Protein AF-A0A9W8CKW7-F1 (afdb_monomer_lite)

Organism: NCBI:txid1052880

Structure (mmCIF, N/CA/C/O backbone):
data_AF-A0A9W8CKW7-F1
#
_entry.id   AF-A0A9W8CKW7-F1
#
loop_
_atom_site.group_PDB
_atom_site.id
_atom_site.type_symbol
_atom_site.label_atom_id
_atom_site.label_alt_id
_atom_site.label_comp_id
_atom_site.label_asym_id
_atom_site.label_entity_id
_atom_site.label_seq_id
_atom_site.pdbx_PDB_ins_code
_atom_site.Cartn_x
_atom_site.Cartn_y
_atom_site.Cartn_z
_atom_site.occupancy
_atom_site.B_iso_or_equiv
_atom_site.auth_seq_id
_atom_site.auth_comp_id
_atom_site.auth_asym_id
_atom_site.auth_atom_id
_atom_site.pdbx_PDB_model_num
ATOM 1 N N . MET A 1 1 ? -8.570 -46.628 23.218 1.00 39.53 1 MET A N 1
ATOM 2 C CA . MET A 1 1 ? -8.302 -45.683 22.112 1.00 39.53 1 MET A CA 1
ATOM 3 C C . MET A 1 1 ? -8.356 -44.273 22.693 1.00 39.53 1 MET A C 1
A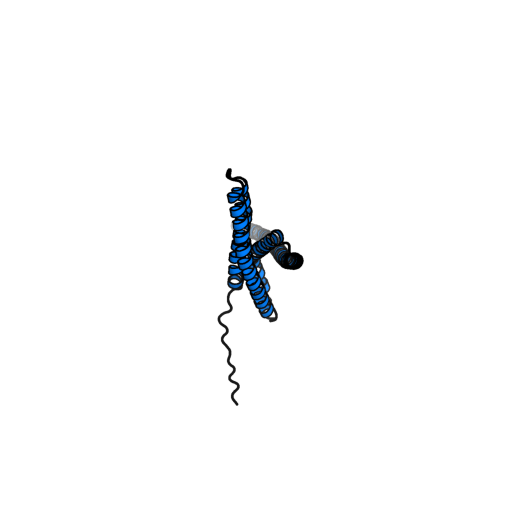TOM 5 O O . MET A 1 1 ? -9.432 -43.746 22.936 1.00 39.53 1 MET A O 1
ATOM 9 N N . ILE A 1 2 ? -7.201 -43.742 23.096 1.00 37.72 2 ILE A N 1
ATOM 10 C CA . ILE A 1 2 ? -7.088 -42.492 23.859 1.00 37.72 2 ILE A CA 1
ATOM 11 C C . ILE A 1 2 ? -7.052 -41.343 22.849 1.00 37.72 2 ILE A C 1
ATOM 13 O O . ILE A 1 2 ? -6.055 -41.160 22.156 1.00 37.72 2 ILE A O 1
ATOM 17 N N . PHE A 1 3 ? -8.140 -40.578 22.747 1.00 40.66 3 PHE A N 1
ATOM 18 C CA . PHE A 1 3 ? -8.139 -39.294 22.047 1.00 40.66 3 PHE A CA 1
ATOM 19 C C . PHE A 1 3 ? -7.310 -38.305 22.871 1.00 40.66 3 PHE A C 1
ATOM 21 O O . PHE A 1 3 ? -7.820 -37.590 23.737 1.00 40.66 3 PHE A O 1
ATOM 28 N N . VAL A 1 4 ? -6.000 -38.292 22.624 1.00 41.72 4 VAL A N 1
ATOM 29 C CA . VAL A 1 4 ? -5.102 -37.251 23.120 1.00 41.72 4 VAL A CA 1
ATOM 30 C C . VAL A 1 4 ? -5.550 -35.945 22.479 1.00 41.72 4 VAL A C 1
ATOM 32 O O . VAL A 1 4 ? -5.293 -35.660 21.312 1.00 41.72 4 VAL A O 1
ATOM 35 N N . LYS A 1 5 ? -6.276 -35.157 23.269 1.00 45.09 5 LYS A N 1
ATOM 36 C CA . LYS A 1 5 ? -6.645 -33.772 22.997 1.00 45.09 5 LYS A CA 1
ATOM 37 C C . LYS A 1 5 ? -5.364 -32.942 23.010 1.00 45.09 5 LYS A C 1
ATOM 39 O O . LYS A 1 5 ? -5.075 -32.251 23.985 1.00 45.09 5 LYS A O 1
ATOM 44 N N . ALA A 1 6 ? -4.585 -33.039 21.936 1.00 42.62 6 ALA A N 1
ATOM 45 C CA . ALA A 1 6 ? -3.472 -32.153 21.660 1.00 42.62 6 ALA A CA 1
ATOM 46 C C . ALA A 1 6 ? -4.049 -30.744 21.479 1.00 42.62 6 ALA A C 1
ATOM 48 O O . ALA A 1 6 ? -4.397 -30.313 20.381 1.00 42.62 6 ALA A O 1
ATOM 49 N N . ARG A 1 7 ? -4.190 -30.014 22.590 1.00 43.03 7 ARG A N 1
ATOM 50 C CA . ARG A 1 7 ? -4.175 -28.558 22.554 1.00 43.03 7 ARG A CA 1
ATOM 51 C C . ARG A 1 7 ? -2.782 -28.198 22.056 1.00 43.03 7 ARG A C 1
ATOM 53 O O . ARG A 1 7 ? -1.876 -28.016 22.862 1.00 43.03 7 ARG A O 1
ATOM 60 N N . LEU A 1 8 ? -2.615 -28.143 20.734 1.00 43.22 8 LEU A N 1
ATOM 61 C CA . LEU A 1 8 ? -1.560 -27.352 20.124 1.00 43.22 8 LEU A CA 1
ATOM 62 C C . LEU A 1 8 ? -1.675 -25.976 20.772 1.00 43.22 8 LEU A C 1
ATOM 64 O O . LEU A 1 8 ? -2.622 -25.228 20.517 1.00 43.22 8 LEU A O 1
ATOM 68 N N . ALA A 1 9 ? -0.765 -25.704 21.701 1.00 45.06 9 ALA A N 1
ATOM 69 C CA . ALA A 1 9 ? -0.558 -24.394 22.265 1.00 45.06 9 ALA A CA 1
ATOM 70 C C . ALA A 1 9 ? -0.086 -23.525 21.100 1.00 45.06 9 ALA A C 1
ATOM 72 O O . ALA A 1 9 ? 1.107 -23.432 20.827 1.00 45.06 9 ALA A O 1
ATOM 73 N N . LEU A 1 10 ? -1.042 -22.970 20.344 1.00 44.78 10 LEU A N 1
ATOM 74 C CA . LEU A 1 10 ? -0.730 -21.971 19.339 1.00 44.78 10 LEU A CA 1
ATOM 75 C C . LEU A 1 10 ? 0.069 -20.880 20.060 1.00 44.78 10 LEU A C 1
ATOM 77 O O . LEU A 1 10 ? -0.405 -20.386 21.093 1.00 44.78 10 LEU A O 1
ATOM 81 N N . PRO A 1 11 ? 1.260 -20.515 19.557 1.00 47.88 11 PRO A N 1
ATOM 82 C CA . PRO A 1 11 ? 2.046 -19.451 20.153 1.00 47.88 11 PRO A CA 1
ATOM 83 C C . PRO A 1 11 ? 1.168 -18.207 20.301 1.00 47.88 11 PRO A C 1
ATOM 85 O O . PRO A 1 11 ? 0.324 -17.916 19.446 1.00 47.88 11 PRO A O 1
ATOM 88 N N . ARG A 1 12 ? 1.335 -17.522 21.440 1.00 53.41 12 ARG A N 1
ATOM 89 C CA . ARG A 1 12 ? 0.632 -16.292 21.831 1.00 53.41 12 ARG A CA 1
ATOM 90 C C . ARG A 1 12 ? 0.433 -15.419 20.591 1.00 53.41 12 ARG A C 1
ATOM 92 O O . ARG A 1 12 ? 1.411 -14.995 19.984 1.00 53.41 12 ARG A O 1
ATOM 99 N N . GLN A 1 13 ? -0.828 -15.255 20.172 1.00 53.38 13 GLN A N 1
ATOM 100 C CA . GLN A 1 13 ? -1.142 -14.761 18.829 1.00 53.38 13 GLN A CA 1
ATOM 101 C C . GLN A 1 13 ? -0.420 -13.433 18.563 1.00 53.38 13 GLN A C 1
ATOM 103 O O . GLN A 1 13 ? -0.633 -12.494 19.337 1.00 53.38 13 GLN A O 1
ATOM 108 N N . PRO A 1 14 ? 0.392 -13.331 17.494 1.00 56.62 14 PRO A N 1
ATOM 109 C CA . PRO A 1 14 ? 1.137 -12.116 17.208 1.00 56.62 14 PRO A CA 1
ATOM 110 C C . PRO A 1 14 ? 0.169 -10.938 17.069 1.00 56.62 14 PRO A C 1
ATOM 112 O O . PRO A 1 14 ? -0.926 -11.055 16.497 1.00 56.62 14 PRO A O 1
ATOM 115 N N . ASN A 1 15 ? 0.556 -9.797 17.641 1.00 66.06 15 ASN A N 1
ATOM 116 C CA . ASN A 1 15 ? -0.190 -8.556 17.481 1.00 66.06 15 ASN A CA 1
ATOM 117 C C . ASN A 1 15 ? -0.346 -8.262 15.984 1.00 66.06 15 ASN A C 1
ATOM 119 O O . ASN A 1 15 ? 0.612 -8.390 15.224 1.00 66.06 15 ASN A O 1
ATOM 123 N N . VAL A 1 16 ? -1.550 -7.853 15.565 1.00 66.94 16 VAL A N 1
ATOM 124 C CA . VAL A 1 16 ? -1.895 -7.588 14.150 1.00 66.94 16 VAL A CA 1
ATOM 125 C C . VAL A 1 16 ? -0.911 -6.602 13.505 1.00 66.94 16 VAL A C 1
ATOM 127 O O . VAL A 1 16 ? -0.611 -6.703 12.321 1.00 66.94 16 VAL A O 1
ATOM 130 N N . HIS A 1 17 ? -0.331 -5.710 14.309 1.00 66.69 17 HIS A N 1
ATOM 131 C CA . HIS A 1 17 ? 0.718 -4.781 13.900 1.00 66.69 17 HIS A CA 1
ATOM 132 C C . HIS A 1 17 ? 1.928 -5.469 13.250 1.00 66.69 17 HIS A C 1
ATOM 134 O O . HIS A 1 17 ? 2.405 -4.991 12.227 1.00 66.69 17 HIS A O 1
ATOM 140 N N . HIS A 1 18 ? 2.389 -6.612 13.770 1.00 74.94 18 HIS A N 1
ATOM 141 C CA . HIS A 1 18 ? 3.559 -7.312 13.222 1.00 74.94 18 HIS A CA 1
ATOM 142 C C . HIS A 1 18 ? 3.288 -7.959 11.860 1.00 74.94 18 HIS A C 1
ATOM 144 O O . HIS A 1 18 ? 4.215 -8.150 11.082 1.00 74.94 18 HIS A O 1
ATOM 150 N N . LEU A 1 19 ? 2.024 -8.263 11.549 1.00 75.00 19 LEU A N 1
ATOM 151 C CA . LEU A 1 19 ? 1.635 -8.806 10.245 1.00 75.00 19 LEU A CA 1
ATOM 152 C C . LEU A 1 19 ? 1.630 -7.729 9.157 1.00 75.00 19 LEU A C 1
ATOM 154 O O . LEU A 1 19 ? 1.840 -8.043 7.991 1.00 75.00 19 LEU A O 1
ATOM 158 N N . ILE A 1 20 ? 1.399 -6.468 9.526 1.00 77.25 20 ILE A N 1
ATOM 159 C CA . ILE A 1 20 ? 1.192 -5.364 8.577 1.00 77.25 20 ILE A CA 1
ATOM 160 C C . ILE A 1 20 ? 2.459 -4.509 8.418 1.00 77.25 20 ILE A C 1
ATOM 162 O O . ILE A 1 20 ? 2.657 -3.887 7.378 1.00 77.25 20 ILE A O 1
ATOM 166 N N . LEU A 1 21 ? 3.359 -4.517 9.404 1.00 81.00 21 LEU A N 1
ATOM 167 C CA . LEU A 1 21 ? 4.603 -3.741 9.373 1.00 81.00 21 LEU A CA 1
ATOM 168 C C . LEU A 1 21 ? 5.476 -4.021 8.131 1.00 81.00 21 LEU A C 1
ATOM 170 O O . LEU A 1 21 ? 5.877 -3.055 7.474 1.00 81.00 21 LEU A O 1
ATOM 174 N N . PRO A 1 22 ? 5.705 -5.292 7.729 1.00 86.56 22 PRO A N 1
ATOM 175 C CA . PRO A 1 22 ? 6.512 -5.602 6.547 1.00 86.56 22 PRO A CA 1
ATOM 176 C C . PRO A 1 22 ? 5.910 -5.068 5.247 1.00 86.56 22 PRO A C 1
ATOM 178 O O . PRO A 1 22 ? 6.651 -4.691 4.342 1.00 86.56 22 PRO A O 1
ATOM 181 N N . LEU A 1 23 ? 4.575 -4.972 5.171 1.00 87.12 23 LEU A N 1
ATOM 182 C CA . LEU A 1 23 ? 3.885 -4.443 3.998 1.00 87.12 23 LEU A CA 1
ATOM 183 C C . LEU A 1 23 ? 4.324 -3.005 3.714 1.00 87.12 23 LEU A C 1
ATOM 185 O O . LEU A 1 23 ? 4.617 -2.685 2.569 1.00 87.12 23 LEU A O 1
ATOM 189 N N . SER A 1 24 ? 4.424 -2.173 4.759 1.00 87.69 24 SER A N 1
ATOM 190 C CA . SER A 1 24 ? 4.820 -0.765 4.616 1.00 87.69 24 SER A CA 1
ATOM 191 C C . SER A 1 24 ? 6.248 -0.593 4.116 1.00 87.69 24 SER A C 1
ATOM 193 O O . SER A 1 24 ? 6.509 0.307 3.322 1.00 87.69 24 SER A O 1
ATOM 195 N N . LEU A 1 25 ? 7.173 -1.436 4.582 1.00 91.81 25 LEU A N 1
ATOM 196 C CA . LEU A 1 25 ? 8.568 -1.373 4.172 1.00 91.81 25 LEU A CA 1
ATOM 197 C C . LEU A 1 25 ? 8.695 -1.805 2.712 1.00 91.81 25 LEU A C 1
ATOM 199 O O . LEU A 1 25 ? 9.259 -1.076 1.905 1.00 91.81 25 LEU A O 1
ATOM 203 N N . LEU A 1 26 ? 8.103 -2.946 2.351 1.00 91.62 26 LEU A N 1
ATOM 204 C CA . LEU A 1 26 ? 8.155 -3.463 0.984 1.00 91.62 26 LEU A CA 1
ATOM 205 C C . LEU A 1 26 ? 7.495 -2.506 -0.014 1.00 91.62 26 LEU A C 1
ATOM 207 O O . LEU A 1 26 ? 8.061 -2.258 -1.077 1.00 91.62 26 LEU A O 1
ATOM 211 N N . SER A 1 27 ? 6.339 -1.929 0.326 1.00 90.94 27 SER A N 1
ATOM 212 C CA . SER A 1 27 ? 5.638 -0.996 -0.559 1.00 90.94 27 SER A CA 1
ATOM 213 C C . SER A 1 27 ? 6.384 0.326 -0.740 1.00 90.94 27 SER A C 1
ATOM 215 O O . SER A 1 27 ? 6.450 0.830 -1.860 1.00 90.94 27 SER A O 1
ATOM 217 N N . GLN A 1 28 ? 6.980 0.878 0.324 1.00 93.38 28 GLN A N 1
ATOM 218 C CA . GLN A 1 28 ? 7.780 2.103 0.232 1.00 93.38 28 GLN A CA 1
ATOM 219 C C . GLN A 1 28 ? 9.063 1.879 -0.558 1.00 93.38 28 GLN A C 1
ATOM 221 O O . GLN A 1 28 ? 9.389 2.697 -1.416 1.00 93.38 28 GLN A O 1
ATOM 226 N N . THR A 1 29 ? 9.762 0.768 -0.319 1.00 91.88 29 THR A N 1
ATOM 227 C CA . THR A 1 29 ? 10.976 0.436 -1.069 1.00 91.88 29 THR A CA 1
ATOM 228 C C . THR A 1 29 ? 10.650 0.190 -2.541 1.00 91.88 29 THR A C 1
ATOM 230 O O . THR A 1 29 ? 11.341 0.720 -3.405 1.00 91.88 29 THR A O 1
ATOM 233 N N . ALA A 1 30 ? 9.563 -0.529 -2.849 1.00 91.69 30 ALA A N 1
ATOM 234 C CA . ALA A 1 30 ? 9.106 -0.719 -4.226 1.00 91.69 30 ALA A CA 1
ATOM 235 C C . ALA A 1 30 ? 8.816 0.625 -4.911 1.00 91.69 30 ALA A C 1
ATOM 237 O O . ALA A 1 30 ? 9.316 0.879 -6.006 1.00 91.69 30 ALA A O 1
ATOM 238 N N . LEU A 1 31 ? 8.061 1.504 -4.243 1.00 91.62 31 LEU A N 1
ATOM 239 C CA . LEU A 1 31 ? 7.747 2.836 -4.754 1.00 91.62 31 LEU A CA 1
ATOM 240 C C . LEU A 1 31 ? 9.017 3.664 -4.983 1.00 91.62 31 LEU A C 1
ATOM 242 O O . LEU A 1 31 ? 9.164 4.250 -6.049 1.00 91.62 31 LEU A O 1
ATOM 246 N N . GLY A 1 32 ? 9.931 3.686 -4.010 1.00 91.69 32 GLY A N 1
ATOM 247 C CA . GLY A 1 32 ? 11.191 4.423 -4.083 1.00 91.69 32 GLY A CA 1
ATOM 248 C C . GLY A 1 32 ? 12.089 3.949 -5.223 1.00 91.69 32 GLY A C 1
ATOM 249 O O . GLY A 1 32 ? 12.619 4.766 -5.966 1.00 91.69 32 GLY A O 1
ATOM 250 N N . ILE A 1 33 ? 12.224 2.638 -5.423 1.00 91.25 33 ILE A N 1
ATOM 251 C CA . ILE A 1 33 ? 13.037 2.098 -6.521 1.00 91.25 33 ILE A CA 1
ATOM 252 C C . ILE A 1 33 ? 12.404 2.407 -7.884 1.00 91.25 33 ILE A C 1
ATOM 254 O O . ILE A 1 33 ? 13.107 2.825 -8.805 1.00 91.25 33 ILE A O 1
ATOM 258 N N . MET A 1 34 ? 11.081 2.266 -8.018 1.00 89.12 34 MET A N 1
ATOM 259 C CA . MET A 1 34 ? 10.382 2.612 -9.260 1.00 89.12 34 MET A CA 1
ATOM 260 C C . MET A 1 34 ? 10.515 4.104 -9.591 1.00 89.12 34 MET A C 1
ATOM 262 O O . MET A 1 34 ? 10.763 4.460 -10.743 1.00 89.12 34 MET A O 1
ATOM 266 N N . THR A 1 35 ? 10.376 4.990 -8.599 1.00 89.25 35 THR A N 1
ATOM 267 C CA . THR A 1 35 ? 10.532 6.434 -8.815 1.00 89.25 35 THR A CA 1
ATOM 268 C C . THR A 1 35 ? 11.976 6.811 -9.116 1.00 89.25 35 THR A C 1
ATOM 270 O O . THR A 1 35 ? 12.187 7.627 -10.010 1.00 89.25 35 THR A O 1
ATOM 273 N N . LEU A 1 36 ? 12.962 6.197 -8.455 1.00 88.44 36 LEU A N 1
ATOM 274 C CA . LEU A 1 36 ? 14.381 6.373 -8.780 1.00 88.44 36 LEU A CA 1
ATOM 275 C C . LEU A 1 36 ? 14.681 5.958 -10.224 1.00 88.44 36 LEU A C 1
ATOM 277 O O . LEU A 1 36 ? 15.354 6.705 -10.930 1.00 88.44 36 LEU A O 1
ATOM 281 N N . GLY A 1 37 ? 14.124 4.837 -10.691 1.00 85.88 37 GLY A N 1
ATOM 282 C CA . GLY A 1 37 ? 14.230 4.415 -12.091 1.00 85.88 37 GLY A CA 1
ATOM 283 C C . GLY A 1 37 ? 13.711 5.488 -13.055 1.00 85.88 37 GLY A C 1
ATOM 284 O O . GLY A 1 37 ? 14.426 5.903 -13.963 1.00 85.88 37 GLY A O 1
ATOM 285 N N . ILE A 1 38 ? 12.514 6.026 -12.801 1.00 84.69 38 ILE A N 1
ATOM 286 C CA . ILE A 1 38 ? 11.917 7.092 -13.627 1.00 84.69 38 ILE A CA 1
ATOM 287 C C . ILE A 1 38 ? 12.745 8.390 -13.580 1.00 84.69 38 ILE A C 1
ATOM 289 O O . ILE A 1 38 ? 12.931 9.043 -14.606 1.00 84.69 38 ILE A O 1
ATOM 293 N N . GLN A 1 39 ? 13.237 8.790 -12.405 1.00 86.88 39 GLN A N 1
ATOM 294 C CA . GLN A 1 39 ? 14.036 10.014 -12.264 1.00 86.88 39 GLN A CA 1
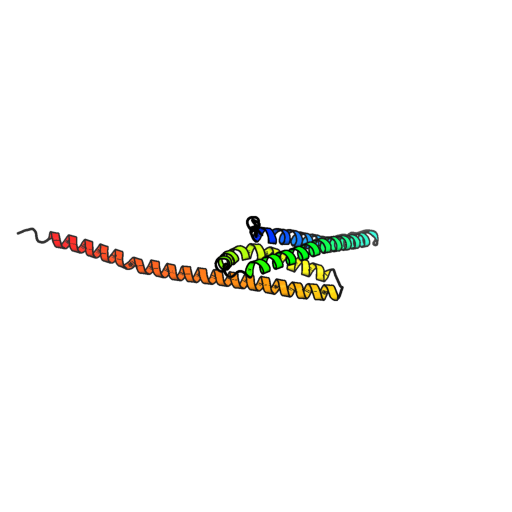ATOM 295 C C . GLN A 1 39 ? 15.420 9.873 -12.903 1.00 86.88 39 GLN A C 1
ATOM 297 O O . GLN A 1 39 ? 15.917 10.833 -13.488 1.00 86.88 39 GLN A O 1
ATOM 302 N N . SER A 1 40 ? 16.022 8.681 -12.854 1.00 82.81 40 SER A N 1
ATOM 303 C CA . SER A 1 40 ? 17.329 8.428 -13.464 1.00 82.81 40 SER A CA 1
ATOM 304 C C . SER A 1 40 ? 17.320 8.690 -14.973 1.00 82.81 40 SER A C 1
ATOM 306 O O . SER A 1 40 ? 18.234 9.333 -15.479 1.00 82.81 40 SER A O 1
ATOM 308 N N . GLN A 1 41 ? 16.244 8.315 -15.675 1.00 79.50 41 GLN A N 1
ATOM 309 C CA . GLN A 1 41 ? 16.075 8.608 -17.101 1.00 79.50 41 GLN A CA 1
ATOM 310 C C . GLN A 1 41 ? 16.160 10.103 -17.403 1.00 79.50 41 GLN A C 1
ATOM 312 O O . GLN A 1 41 ? 16.787 10.497 -18.381 1.00 79.50 41 GLN A O 1
ATOM 317 N N . ARG A 1 42 ? 15.525 10.936 -16.569 1.00 81.44 42 ARG A N 1
ATOM 318 C CA . ARG A 1 42 ? 15.494 12.391 -16.768 1.00 81.44 42 ARG A CA 1
ATOM 319 C C . ARG A 1 42 ? 16.890 12.990 -16.654 1.00 81.44 42 ARG A C 1
ATOM 321 O O . ARG A 1 42 ? 17.292 13.760 -17.514 1.00 81.44 42 ARG A O 1
ATOM 328 N N . ILE A 1 43 ? 17.648 12.566 -15.644 1.00 82.81 43 ILE A N 1
ATOM 329 C CA . ILE A 1 43 ? 19.020 13.038 -15.416 1.00 82.81 43 ILE A CA 1
ATOM 330 C C . ILE A 1 43 ? 19.920 12.675 -16.604 1.00 82.81 43 ILE A C 1
ATOM 332 O O . ILE A 1 43 ? 20.690 13.507 -17.085 1.00 82.81 43 ILE A O 1
ATOM 336 N N . TRP A 1 44 ? 19.803 11.448 -17.114 1.00 79.31 44 TRP A N 1
ATOM 337 C CA . TRP A 1 44 ? 20.596 11.010 -18.262 1.00 79.31 44 TRP A CA 1
ATOM 338 C C . TRP A 1 44 ? 20.172 11.677 -19.574 1.00 79.31 44 TRP A C 1
ATOM 340 O O . TRP A 1 44 ? 21.035 11.956 -20.404 1.00 79.31 44 TRP A O 1
ATOM 350 N N . ALA A 1 45 ? 18.888 12.005 -19.742 1.00 75.56 45 ALA A N 1
ATOM 351 C CA . ALA A 1 45 ? 18.399 12.763 -20.894 1.00 75.56 45 ALA A CA 1
ATOM 352 C C . ALA A 1 45 ? 18.961 14.198 -20.948 1.00 75.56 45 ALA A C 1
ATOM 354 O O . ALA A 1 45 ? 19.203 14.714 -22.037 1.00 75.56 45 ALA A O 1
ATOM 355 N N . ASP A 1 46 ? 19.229 14.811 -19.791 1.00 75.81 46 ASP A N 1
ATOM 356 C CA . ASP A 1 46 ? 19.786 16.168 -19.686 1.00 75.81 46 ASP A CA 1
ATOM 357 C C . ASP A 1 46 ? 21.327 16.210 -19.782 1.00 75.81 46 ASP A C 1
ATOM 359 O O . ASP A 1 46 ? 21.939 17.284 -19.827 1.00 75.81 46 ASP A O 1
ATOM 363 N N . THR A 1 47 ? 21.991 15.050 -19.816 1.00 78.94 47 THR A N 1
ATOM 364 C CA . THR A 1 47 ? 23.457 14.970 -19.822 1.00 78.94 47 THR A CA 1
ATOM 365 C C . THR A 1 47 ? 24.012 15.255 -21.222 1.00 78.94 47 THR A C 1
ATOM 367 O O . THR A 1 47 ? 23.766 14.515 -22.173 1.00 78.94 47 THR A O 1
ATOM 370 N N . LYS A 1 48 ? 24.815 16.320 -21.366 1.00 63.38 48 LYS A N 1
ATOM 371 C CA . LYS A 1 48 ? 25.479 16.668 -22.636 1.00 63.38 48 LYS A CA 1
ATOM 372 C C . LYS A 1 48 ? 26.604 15.668 -22.946 1.00 63.38 48 LYS A C 1
ATOM 374 O O . LYS A 1 48 ? 27.626 15.664 -22.268 1.00 63.38 48 LYS A O 1
ATOM 379 N N . GLY A 1 49 ? 26.433 14.844 -23.980 1.00 65.56 49 GLY A N 1
ATOM 380 C CA . GLY A 1 49 ? 27.410 13.845 -24.431 1.00 65.56 49 GLY A CA 1
ATOM 381 C C . GLY A 1 49 ? 27.024 13.225 -25.783 1.00 65.56 49 GLY A C 1
ATOM 382 O O . GLY A 1 49 ? 25.982 13.586 -26.333 1.00 65.56 49 GLY A O 1
ATOM 383 N N . PRO A 1 50 ? 27.841 12.315 -26.352 1.00 63.25 50 PRO A N 1
ATOM 384 C CA . PRO A 1 50 ? 27.482 11.601 -27.577 1.00 63.25 50 PRO A CA 1
ATOM 385 C C . PRO A 1 50 ? 26.141 10.886 -27.372 1.00 63.25 50 PRO A C 1
ATOM 387 O O . PRO A 1 50 ? 26.000 10.093 -26.446 1.00 63.25 50 PRO A O 1
ATOM 390 N N . ALA A 1 51 ? 25.159 11.202 -28.220 1.00 61.78 51 ALA A N 1
ATOM 391 C CA . ALA A 1 51 ? 23.726 11.011 -27.966 1.00 61.78 51 ALA A CA 1
ATOM 392 C C . ALA A 1 51 ? 23.276 9.574 -27.622 1.00 61.78 51 ALA A C 1
ATOM 394 O O . ALA A 1 51 ? 22.182 9.385 -27.103 1.00 61.78 51 ALA A O 1
ATOM 395 N N . THR A 1 52 ? 24.093 8.556 -27.895 1.00 64.94 52 THR A N 1
ATOM 396 C CA . THR A 1 52 ? 23.726 7.140 -27.756 1.00 64.94 52 THR A CA 1
ATOM 397 C C . THR A 1 52 ? 24.029 6.541 -26.379 1.00 64.94 52 THR A C 1
ATOM 399 O O . THR A 1 52 ? 23.239 5.743 -25.881 1.00 64.94 52 THR A O 1
ATOM 402 N N . ALA A 1 53 ? 25.133 6.922 -25.728 1.00 69.06 53 ALA A N 1
ATOM 403 C CA . ALA A 1 53 ? 25.532 6.345 -24.437 1.00 69.06 53 ALA A CA 1
ATOM 404 C C . ALA A 1 53 ? 24.657 6.782 -23.234 1.00 69.06 53 ALA A C 1
ATOM 406 O O . ALA A 1 53 ? 24.268 5.911 -22.453 1.00 69.06 53 ALA A O 1
ATOM 407 N N . PRO A 1 54 ? 24.288 8.073 -23.069 1.00 69.69 54 PRO A N 1
ATOM 408 C CA . PRO A 1 54 ? 23.412 8.496 -21.976 1.00 69.69 54 PRO A CA 1
ATOM 409 C C . PRO A 1 54 ? 21.986 7.955 -22.141 1.00 69.69 54 PRO A C 1
ATOM 411 O O . PRO A 1 54 ? 21.352 7.592 -21.154 1.00 69.69 54 PRO A O 1
ATOM 414 N N . LEU A 1 55 ? 21.503 7.831 -23.382 1.00 73.69 55 LEU A N 1
ATOM 415 C CA . LEU A 1 55 ? 20.171 7.298 -23.667 1.00 73.69 55 LEU A CA 1
ATOM 416 C C . LEU A 1 55 ? 20.049 5.827 -23.231 1.00 73.69 55 LEU A C 1
ATOM 418 O O . LEU A 1 55 ? 19.132 5.479 -22.489 1.00 73.69 55 LEU A O 1
ATOM 422 N N . LEU A 1 56 ? 21.023 4.988 -23.612 1.00 80.25 56 LEU A N 1
ATOM 423 C CA . LEU A 1 56 ? 21.065 3.572 -23.229 1.00 80.25 56 LEU A CA 1
ATOM 424 C C . LEU A 1 56 ? 21.185 3.389 -21.710 1.00 80.25 56 LEU A C 1
ATOM 426 O O . LEU A 1 56 ? 20.472 2.572 -21.133 1.00 80.25 56 LEU A O 1
ATOM 430 N N . LEU A 1 57 ? 22.045 4.166 -21.041 1.00 81.31 57 LEU A N 1
ATOM 431 C CA . LEU A 1 57 ? 22.187 4.108 -19.581 1.00 81.31 57 LEU A CA 1
ATOM 432 C C . LEU A 1 57 ? 20.895 4.516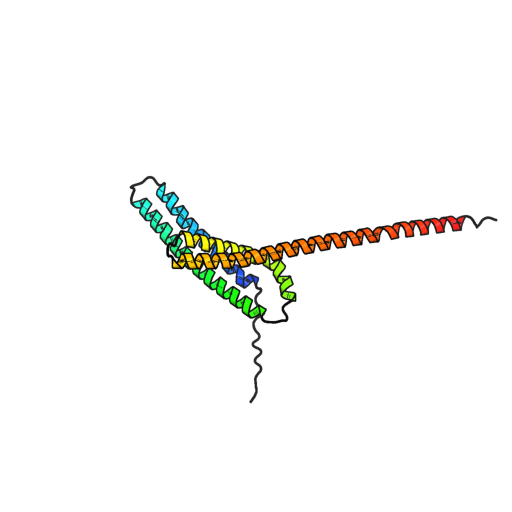 -18.858 1.00 81.31 57 LEU A C 1
ATOM 434 O O . LEU A 1 57 ? 20.525 3.882 -17.867 1.00 81.31 57 LEU A O 1
ATOM 438 N N . GLY A 1 58 ? 20.184 5.522 -19.375 1.00 78.69 58 GLY A N 1
ATOM 439 C CA . GLY A 1 58 ? 18.872 5.923 -18.872 1.00 78.69 58 GLY A CA 1
ATOM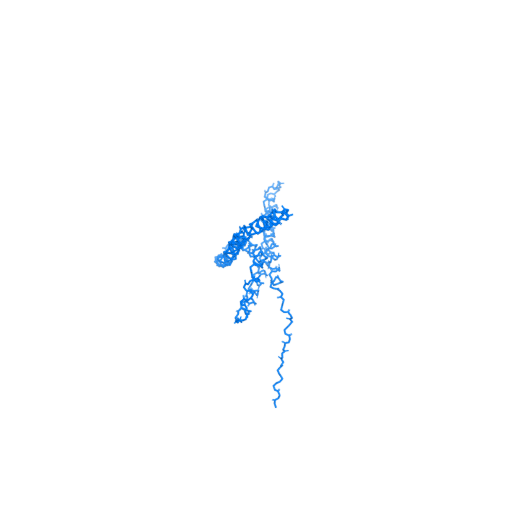 440 C C . GLY A 1 58 ? 17.827 4.812 -19.002 1.00 78.69 58 GLY A C 1
ATOM 441 O O . GLY A 1 58 ? 17.143 4.499 -18.029 1.00 78.69 58 GLY A O 1
ATOM 442 N N . GLU A 1 59 ? 17.735 4.165 -20.165 1.00 83.25 59 GLU A N 1
ATOM 443 C CA . GLU A 1 59 ? 16.803 3.050 -20.390 1.00 83.25 59 GLU A CA 1
ATOM 444 C C . GLU A 1 59 ? 17.126 1.827 -19.523 1.00 83.25 59 GLU A C 1
ATOM 446 O O . GLU A 1 59 ? 16.222 1.236 -18.925 1.00 83.25 59 GLU A O 1
ATOM 451 N N . MET A 1 60 ? 18.410 1.477 -19.379 1.00 85.19 60 MET A N 1
ATOM 452 C CA . MET A 1 60 ? 18.830 0.385 -18.496 1.00 85.19 60 MET A CA 1
ATOM 453 C C . MET A 1 60 ? 18.503 0.676 -17.028 1.00 85.19 60 MET A C 1
ATOM 455 O O . MET A 1 60 ? 18.080 -0.229 -16.306 1.00 85.19 60 MET A O 1
ATOM 459 N N . ALA A 1 61 ? 18.644 1.927 -16.582 1.00 83.06 61 ALA A N 1
ATOM 460 C CA . ALA A 1 61 ? 18.312 2.322 -15.217 1.00 83.06 61 ALA A CA 1
ATOM 461 C C . ALA A 1 61 ? 16.798 2.246 -14.933 1.00 83.06 61 ALA A C 1
ATOM 463 O O . ALA A 1 61 ? 16.398 1.763 -13.868 1.00 83.06 61 ALA A O 1
ATOM 464 N N . ILE A 1 62 ? 15.944 2.620 -15.895 1.00 85.12 62 ILE A N 1
ATOM 465 C CA . ILE A 1 62 ? 14.489 2.402 -15.795 1.00 85.12 62 ILE A CA 1
ATOM 466 C C . ILE A 1 62 ? 14.179 0.914 -15.747 1.00 85.12 62 ILE A C 1
ATOM 468 O O . ILE A 1 62 ? 13.399 0.495 -14.897 1.00 85.12 62 ILE A O 1
ATOM 472 N N . ALA A 1 63 ? 14.767 0.116 -16.642 1.00 85.56 63 ALA A N 1
ATOM 473 C CA . ALA A 1 63 ? 14.502 -1.316 -16.716 1.00 85.56 63 ALA A CA 1
ATOM 474 C C . ALA A 1 63 ? 14.900 -2.022 -15.410 1.00 85.56 63 ALA A C 1
ATOM 476 O O . ALA A 1 63 ? 14.120 -2.810 -14.872 1.00 85.56 63 ALA A O 1
ATOM 477 N N . ALA A 1 64 ? 16.066 -1.684 -14.851 1.00 88.25 64 ALA A N 1
ATOM 478 C CA . ALA A 1 64 ? 16.522 -2.198 -13.564 1.00 88.25 64 ALA A CA 1
ATOM 479 C C . ALA A 1 64 ? 15.599 -1.763 -12.413 1.00 88.25 64 ALA A C 1
ATOM 481 O O . ALA A 1 64 ? 15.183 -2.599 -11.607 1.00 88.25 64 ALA A O 1
ATOM 482 N N . GLY A 1 65 ? 15.227 -0.478 -12.357 1.00 86.56 65 GLY A N 1
ATOM 483 C CA . GLY A 1 65 ? 14.300 0.045 -11.351 1.00 86.56 65 GLY A CA 1
ATOM 484 C C . GLY A 1 65 ? 12.901 -0.572 -11.452 1.00 86.56 65 GLY A C 1
ATOM 485 O O . GLY A 1 65 ? 12.297 -0.926 -10.441 1.00 86.56 65 GLY A O 1
ATOM 486 N N . ALA A 1 66 ? 12.401 -0.777 -12.668 1.00 85.69 66 ALA A N 1
ATOM 487 C CA . ALA A 1 66 ? 11.130 -1.437 -12.934 1.00 85.69 66 ALA A CA 1
ATOM 488 C C . ALA A 1 66 ? 11.159 -2.902 -12.490 1.00 85.69 66 ALA A C 1
ATOM 490 O O . ALA A 1 66 ? 10.258 -3.332 -11.775 1.00 85.69 66 ALA A O 1
ATOM 491 N N . LEU A 1 67 ? 12.201 -3.656 -12.855 1.00 90.31 67 LEU A N 1
ATOM 492 C CA . LEU A 1 67 ? 12.339 -5.069 -12.501 1.00 90.31 67 LEU A CA 1
ATOM 493 C C . LEU A 1 67 ? 12.414 -5.260 -10.979 1.00 90.31 67 LEU A C 1
ATOM 495 O O . LEU A 1 67 ? 11.637 -6.027 -10.409 1.00 90.31 67 LEU A O 1
ATOM 499 N N . LEU A 1 68 ? 13.310 -4.527 -10.312 1.00 91.12 68 LEU A N 1
ATOM 500 C CA . LEU A 1 68 ? 13.452 -4.573 -8.854 1.00 91.12 68 LEU A CA 1
ATOM 501 C C . LEU A 1 68 ? 12.173 -4.102 -8.154 1.00 91.12 68 LEU A C 1
ATOM 503 O O . LEU A 1 68 ? 11.721 -4.726 -7.192 1.00 91.12 68 LEU A O 1
ATOM 507 N N . GLY A 1 69 ? 11.549 -3.043 -8.672 1.00 89.19 69 GLY A N 1
ATOM 508 C CA . GLY A 1 69 ? 10.266 -2.548 -8.192 1.00 89.19 69 GLY A CA 1
ATOM 509 C C . GLY A 1 69 ? 9.166 -3.606 -8.278 1.00 89.19 69 GLY A C 1
ATOM 510 O O . GLY A 1 69 ? 8.441 -3.806 -7.305 1.00 89.19 69 GLY A O 1
ATOM 511 N N . VAL A 1 70 ? 9.051 -4.312 -9.406 1.00 88.94 70 VAL A N 1
ATOM 512 C CA . VAL A 1 70 ? 8.063 -5.384 -9.619 1.00 88.94 70 VAL A CA 1
ATOM 513 C C . VAL A 1 70 ? 8.276 -6.529 -8.634 1.00 88.94 70 VAL A C 1
ATOM 515 O O . VAL A 1 70 ? 7.304 -7.006 -8.052 1.00 88.94 70 VAL A O 1
ATOM 518 N N . ILE A 1 71 ? 9.523 -6.947 -8.400 1.00 93.25 71 ILE A N 1
ATOM 519 C CA . ILE A 1 71 ? 9.846 -8.027 -7.451 1.00 93.25 71 ILE A CA 1
ATOM 520 C C . ILE A 1 71 ? 9.417 -7.645 -6.028 1.00 93.25 71 ILE A C 1
ATOM 522 O O . ILE A 1 71 ? 8.762 -8.429 -5.329 1.00 93.25 71 ILE A O 1
ATOM 526 N N . LEU A 1 72 ? 9.737 -6.421 -5.601 1.00 92.62 72 LEU A N 1
ATOM 527 C CA . LEU A 1 72 ? 9.340 -5.919 -4.285 1.00 92.62 72 LEU A CA 1
ATOM 528 C C . LEU A 1 72 ? 7.825 -5.735 -4.174 1.00 92.62 72 LEU A C 1
ATOM 530 O O . LEU A 1 72 ? 7.241 -6.075 -3.145 1.00 92.62 72 LEU A O 1
ATOM 534 N N . TRP A 1 73 ? 7.174 -5.254 -5.234 1.00 92.25 73 TRP A N 1
ATOM 535 C CA . TRP A 1 73 ? 5.722 -5.125 -5.284 1.00 92.25 73 TRP A CA 1
ATOM 536 C C . TRP A 1 73 ? 5.028 -6.489 -5.214 1.00 92.25 73 TRP A C 1
ATOM 538 O O . TRP A 1 73 ? 4.084 -6.647 -4.444 1.00 92.25 73 TRP A O 1
ATOM 548 N N . ALA A 1 74 ? 5.514 -7.497 -5.943 1.00 91.00 74 ALA A N 1
ATOM 549 C CA . ALA A 1 74 ? 4.970 -8.853 -5.903 1.00 91.00 74 ALA A CA 1
ATOM 550 C C . ALA A 1 74 ? 5.119 -9.470 -4.504 1.00 91.00 74 ALA A C 1
ATOM 552 O O . ALA A 1 74 ? 4.182 -10.082 -3.989 1.00 91.00 74 ALA A O 1
ATOM 553 N N . SER A 1 75 ? 6.259 -9.228 -3.849 1.00 92.88 75 SER A N 1
ATOM 554 C CA . SER A 1 75 ? 6.485 -9.621 -2.453 1.00 92.88 75 SER A CA 1
ATOM 555 C C . SER A 1 75 ? 5.503 -8.923 -1.505 1.00 92.88 75 SER A C 1
ATOM 557 O O . SER A 1 75 ? 4.897 -9.572 -0.652 1.00 92.88 75 SER A O 1
ATOM 559 N N . ALA A 1 76 ? 5.278 -7.616 -1.687 1.00 90.06 76 ALA A N 1
ATOM 560 C CA . ALA A 1 76 ? 4.288 -6.858 -0.925 1.00 90.06 76 ALA A CA 1
ATOM 561 C C . ALA A 1 76 ? 2.861 -7.381 -1.162 1.00 90.06 76 ALA A C 1
ATOM 563 O O . ALA A 1 76 ? 2.098 -7.523 -0.209 1.00 90.06 76 ALA A O 1
ATOM 564 N N . ALA A 1 77 ? 2.507 -7.727 -2.401 1.00 87.81 77 ALA A N 1
ATOM 565 C CA . ALA A 1 77 ? 1.200 -8.273 -2.756 1.00 87.81 77 ALA A CA 1
ATOM 566 C C . ALA A 1 77 ? 0.970 -9.662 -2.136 1.00 87.81 77 ALA A C 1
ATOM 568 O O . ALA A 1 77 ? -0.086 -9.911 -1.553 1.00 87.81 77 ALA A O 1
ATOM 569 N N . ALA A 1 78 ? 1.968 -10.547 -2.178 1.00 90.44 78 ALA A N 1
ATOM 570 C CA . ALA A 1 78 ? 1.905 -11.847 -1.510 1.00 90.44 78 ALA A CA 1
ATOM 571 C C . ALA A 1 78 ? 1.726 -11.691 0.011 1.00 90.44 78 ALA A C 1
ATOM 573 O O . ALA A 1 78 ? 0.912 -12.387 0.633 1.00 90.44 78 ALA A O 1
ATOM 574 N N . TRP A 1 79 ? 2.434 -10.727 0.606 1.00 89.94 79 TRP A N 1
ATOM 575 C CA . TRP A 1 79 ? 2.300 -10.402 2.023 1.00 89.94 79 TRP A CA 1
ATOM 576 C C . TRP A 1 79 ? 0.921 -9.826 2.358 1.00 89.94 79 TRP A C 1
ATOM 578 O O . TRP A 1 79 ? 0.306 -10.219 3.348 1.00 89.94 79 TRP A O 1
ATOM 588 N N . PHE A 1 80 ? 0.401 -8.939 1.508 1.00 87.19 80 PHE A N 1
ATOM 589 C CA . PHE A 1 80 ? -0.936 -8.362 1.621 1.00 87.19 80 PHE A CA 1
ATOM 590 C C . PHE A 1 80 ? -2.012 -9.451 1.633 1.00 87.19 80 PHE A C 1
ATOM 592 O O . PHE A 1 80 ? -2.854 -9.458 2.534 1.00 87.19 80 PHE A O 1
ATOM 599 N N . VAL A 1 81 ? -1.963 -10.396 0.690 1.00 87.69 81 VAL A N 1
ATOM 600 C CA . VAL A 1 81 ? -2.916 -11.517 0.615 1.00 87.69 81 VAL A CA 1
ATOM 601 C C . VAL A 1 81 ? -2.823 -12.393 1.865 1.00 87.69 81 VAL A C 1
ATOM 603 O O . VAL A 1 81 ? -3.844 -12.688 2.489 1.00 87.69 81 VAL A O 1
ATOM 606 N N . SER A 1 82 ? -1.605 -12.743 2.284 1.00 85.88 82 SER A N 1
ATOM 607 C CA . SER A 1 82 ? -1.367 -13.572 3.474 1.00 85.88 82 SER A CA 1
ATOM 608 C C . SER A 1 82 ? -1.884 -12.907 4.755 1.00 85.88 82 SER A C 1
ATOM 610 O O . SER A 1 82 ? -2.546 -13.550 5.572 1.00 85.88 82 SER A O 1
ATOM 612 N N . ALA A 1 83 ? -1.643 -11.602 4.914 1.00 82.94 83 ALA A N 1
ATOM 613 C CA . ALA A 1 83 ? -2.121 -10.826 6.053 1.00 82.94 83 ALA A CA 1
ATOM 614 C C . ALA A 1 83 ? -3.656 -10.741 6.087 1.00 82.94 83 ALA A C 1
ATOM 616 O O . ALA A 1 83 ? -4.254 -10.936 7.146 1.00 82.94 83 ALA A O 1
ATOM 617 N N . HIS A 1 84 ? -4.310 -10.508 4.943 1.00 81.12 84 HIS A N 1
ATOM 618 C CA . HIS A 1 84 ? -5.775 -10.457 4.865 1.00 81.12 84 HIS A CA 1
ATOM 619 C C . HIS A 1 84 ? -6.418 -11.812 5.150 1.00 81.12 84 HIS A C 1
ATOM 621 O O . HIS A 1 84 ? -7.386 -11.875 5.911 1.00 81.12 84 HIS A O 1
ATOM 627 N N . LEU A 1 85 ? -5.858 -12.898 4.611 1.00 81.69 85 LEU A N 1
ATOM 628 C CA . LEU A 1 85 ? -6.340 -14.251 4.885 1.00 81.69 85 LEU A CA 1
ATOM 629 C C . LEU A 1 85 ? -6.217 -14.588 6.378 1.00 81.69 85 LEU A C 1
ATOM 631 O O . LEU A 1 85 ? -7.167 -15.090 6.981 1.00 81.69 85 LEU A O 1
ATOM 635 N N . ALA A 1 86 ? -5.090 -14.235 7.002 1.00 78.81 86 ALA A N 1
ATOM 636 C CA . ALA A 1 86 ? -4.887 -14.413 8.437 1.00 78.81 86 ALA A CA 1
ATOM 637 C C . ALA A 1 86 ? -5.892 -13.607 9.279 1.00 78.81 86 ALA A C 1
ATOM 639 O O . ALA A 1 86 ? -6.360 -14.098 10.307 1.00 78.81 86 ALA A O 1
ATOM 640 N N . ILE A 1 87 ? -6.251 -12.390 8.856 1.00 75.44 87 ILE A N 1
ATOM 641 C CA . ILE A 1 87 ? -7.275 -11.573 9.526 1.00 75.44 87 ILE A CA 1
ATOM 642 C C . ILE A 1 87 ? -8.660 -12.218 9.383 1.00 75.44 87 ILE A C 1
ATOM 644 O O . ILE A 1 87 ? -9.367 -12.343 10.385 1.00 75.44 87 ILE A O 1
ATOM 648 N N . LEU A 1 88 ? -9.025 -12.665 8.180 1.00 73.19 88 LEU A N 1
ATOM 649 C CA . LEU A 1 88 ? -10.339 -13.237 7.872 1.00 73.19 88 LEU A CA 1
ATOM 650 C C . LEU A 1 88 ? -10.589 -14.561 8.609 1.00 73.19 88 LEU A C 1
ATOM 652 O O . LEU A 1 88 ? -11.656 -14.765 9.185 1.00 73.19 88 LEU A O 1
ATOM 656 N N . LEU A 1 89 ? -9.576 -15.426 8.694 1.00 73.00 89 LEU A N 1
ATOM 657 C CA . LEU A 1 89 ? -9.640 -16.655 9.497 1.00 73.00 89 LEU A CA 1
ATOM 658 C C . LEU A 1 89 ? -9.798 -16.371 11.001 1.00 73.00 89 LEU A C 1
ATOM 660 O O . LEU A 1 89 ? -10.283 -17.215 11.752 1.00 73.00 89 LEU A O 1
ATOM 664 N N . ARG A 1 90 ? -9.397 -15.181 11.463 1.00 67.38 90 ARG A N 1
ATOM 665 C CA . ARG A 1 90 ? -9.454 -14.779 12.876 1.00 67.38 90 ARG A CA 1
ATOM 666 C C . ARG A 1 90 ? -10.791 -14.141 13.265 1.00 67.38 90 ARG A C 1
ATOM 668 O O . ARG A 1 90 ? -11.104 -14.105 14.460 1.00 67.38 90 ARG A O 1
ATOM 675 N N . THR A 1 91 ? -11.539 -13.583 12.312 1.00 63.00 91 THR A N 1
ATOM 676 C CA . THR A 1 91 ? -12.785 -12.827 12.551 1.00 63.00 91 THR A CA 1
ATOM 677 C C . THR A 1 91 ? -14.041 -13.693 12.596 1.00 63.00 91 THR A C 1
ATOM 679 O O . THR A 1 91 ? -15.044 -13.241 13.138 1.00 63.00 91 THR A O 1
ATOM 682 N N . THR A 1 92 ? -13.989 -14.946 12.145 1.00 63.00 92 THR A N 1
ATOM 683 C CA . THR A 1 92 ? -15.118 -15.897 12.180 1.00 63.00 92 THR A CA 1
ATOM 684 C C . THR A 1 92 ? -15.497 -16.391 13.586 1.00 63.00 92 THR A C 1
ATOM 686 O O . THR A 1 92 ? -16.496 -17.087 13.744 1.00 63.00 92 THR A O 1
ATOM 689 N N . SER A 1 93 ? -14.754 -16.016 14.637 1.00 56.09 93 SER A N 1
ATOM 690 C CA . SER A 1 93 ? -15.089 -16.373 16.023 1.00 56.09 93 SER A CA 1
ATOM 691 C C . SER A 1 93 ? -15.953 -15.298 16.721 1.00 56.09 93 SER A C 1
ATOM 693 O O . SER A 1 93 ? -15.511 -14.148 16.834 1.00 56.09 93 SER A O 1
ATOM 695 N N . PRO A 1 94 ? -17.132 -15.652 17.279 1.00 53.41 94 PRO A N 1
ATOM 696 C CA . PRO A 1 94 ? -18.104 -14.705 17.847 1.00 53.41 94 PRO A CA 1
ATOM 697 C C . PRO A 1 94 ? -17.649 -13.990 19.136 1.00 53.41 94 PRO A C 1
ATOM 699 O O . PRO A 1 94 ? -18.275 -13.022 19.555 1.00 53.41 94 PRO A O 1
ATOM 702 N N . ARG A 1 95 ? -16.527 -14.388 19.756 1.00 56.44 95 ARG A N 1
ATOM 703 C CA . ARG A 1 95 ? -15.992 -13.747 20.981 1.00 56.44 95 ARG A CA 1
ATOM 704 C C . ARG A 1 95 ? -15.241 -12.421 20.752 1.00 56.44 95 ARG A C 1
ATOM 706 O O . ARG A 1 95 ? -14.737 -11.835 21.703 1.00 56.44 95 ARG A O 1
ATOM 713 N N . ASN A 1 96 ? -15.159 -11.915 19.519 1.00 55.88 96 ASN A N 1
ATOM 714 C CA . ASN A 1 96 ? -14.283 -10.790 19.152 1.00 55.88 96 ASN A CA 1
ATOM 715 C C . ASN A 1 96 ? -14.947 -9.396 19.116 1.00 55.88 96 ASN A C 1
ATOM 717 O O . ASN A 1 96 ? -14.365 -8.471 18.548 1.00 55.88 96 ASN A O 1
ATOM 721 N N . MET A 1 97 ? -16.113 -9.182 19.737 1.00 46.66 97 MET A N 1
ATOM 722 C CA . MET A 1 97 ? -16.704 -7.832 19.820 1.00 46.66 97 MET A CA 1
ATOM 723 C C . MET A 1 97 ? -15.789 -6.823 20.538 1.00 46.66 97 MET A C 1
ATOM 725 O O . MET A 1 97 ? -15.632 -5.706 20.056 1.00 46.66 97 MET A O 1
ATOM 729 N N . LEU A 1 98 ? -15.070 -7.241 21.587 1.00 46.22 98 LEU A N 1
ATOM 730 C CA . LEU A 1 98 ? -14.061 -6.414 22.272 1.00 46.22 98 LEU A CA 1
ATOM 731 C C . LEU A 1 98 ? -12.882 -6.031 21.346 1.00 46.22 98 LEU A C 1
ATOM 733 O O . LEU A 1 98 ? -12.240 -4.995 21.498 1.00 46.22 98 LEU A O 1
ATOM 737 N N . ARG A 1 99 ? -12.632 -6.845 20.313 1.00 53.06 99 ARG A N 1
ATOM 738 C CA . ARG A 1 99 ? -11.597 -6.621 19.298 1.00 53.06 99 ARG A CA 1
ATOM 739 C C . ARG A 1 99 ? -11.965 -5.523 18.298 1.00 53.06 99 ARG A C 1
ATOM 741 O O . ARG A 1 99 ? -11.058 -4.913 17.738 1.00 53.06 99 ARG A O 1
ATOM 748 N N . LYS A 1 100 ? -13.261 -5.233 18.108 1.00 55.38 100 LYS A N 1
ATOM 749 C CA . LYS A 1 100 ? -13.729 -4.086 17.304 1.00 55.38 100 LYS A CA 1
ATOM 750 C C . LYS A 1 100 ? -13.291 -2.749 17.916 1.00 55.38 100 LYS A C 1
ATOM 752 O O . LYS A 1 100 ? -13.056 -1.801 17.180 1.00 55.38 100 LYS A O 1
ATOM 757 N N . MET A 1 101 ? -13.105 -2.702 19.236 1.00 40.78 101 MET A N 1
ATOM 758 C CA . MET A 1 101 ? -12.666 -1.510 19.967 1.00 40.78 101 MET A CA 1
ATOM 759 C C . MET A 1 101 ? -11.143 -1.279 19.857 1.00 40.78 101 MET A C 1
ATOM 761 O O . MET A 1 101 ? -10.700 -0.150 19.682 1.00 40.78 101 MET A O 1
ATOM 765 N N . ILE A 1 102 ? -10.332 -2.348 19.829 1.00 52.59 102 ILE A N 1
ATOM 766 C CA . ILE A 1 102 ? -8.876 -2.280 19.551 1.00 52.59 102 ILE A CA 1
ATOM 767 C C . ILE A 1 102 ? -8.598 -1.948 18.068 1.00 52.59 102 ILE A C 1
ATOM 769 O O . ILE A 1 102 ? -7.595 -1.309 17.734 1.00 52.59 102 ILE A O 1
ATOM 773 N N . LEU A 1 103 ? -9.516 -2.321 17.168 1.00 53.56 103 LEU A N 1
ATOM 774 C CA . LEU A 1 103 ? -9.456 -2.001 15.737 1.00 53.56 103 LEU A CA 1
ATOM 775 C C . LEU A 1 103 ? -9.367 -0.484 15.483 1.00 53.56 103 LEU A C 1
ATOM 777 O O . LEU A 1 103 ? -8.676 -0.061 14.561 1.00 53.56 103 LEU A O 1
ATOM 781 N N . LEU A 1 104 ? -10.003 0.328 16.334 1.00 53.12 104 LEU A N 1
ATOM 782 C CA . LEU A 1 104 ? -10.072 1.785 16.198 1.00 53.12 104 LEU A CA 1
ATOM 783 C C . LEU A 1 104 ? -8.722 2.480 16.403 1.00 53.12 104 LEU A C 1
ATOM 785 O O . LEU A 1 104 ? -8.396 3.383 15.642 1.00 53.12 104 LEU A O 1
ATOM 789 N N . VAL A 1 105 ? -7.893 2.023 17.344 1.00 48.44 105 VAL A N 1
ATOM 790 C CA . VAL A 1 105 ? -6.545 2.589 17.570 1.00 48.44 105 VAL A CA 1
ATOM 791 C C . VAL A 1 105 ? -5.528 2.027 16.565 1.00 48.44 105 VAL A C 1
ATOM 793 O O . VAL A 1 105 ? -4.576 2.698 16.173 1.00 48.44 105 VAL A O 1
ATOM 796 N N . THR A 1 106 ? -5.778 0.816 16.062 1.00 57.75 106 THR A N 1
ATOM 797 C CA . THR A 1 106 ? -4.923 0.149 15.065 1.00 57.75 106 THR A CA 1
ATOM 798 C C . THR A 1 106 ? -5.084 0.733 13.653 1.00 57.75 106 THR A C 1
ATOM 800 O O . THR A 1 106 ? -4.189 0.579 12.823 1.00 57.75 106 THR A O 1
ATOM 803 N N . THR A 1 107 ? -6.184 1.444 13.379 1.00 63.91 107 THR A N 1
ATOM 804 C CA . THR A 1 107 ? -6.510 2.023 12.060 1.00 63.91 107 THR A CA 1
ATOM 805 C C . THR A 1 107 ? -5.393 2.881 11.464 1.00 63.91 107 THR A C 1
ATOM 807 O O . THR A 1 107 ? -5.104 2.756 10.275 1.00 63.91 107 THR A O 1
ATOM 810 N N . ARG A 1 108 ? -4.696 3.685 12.277 1.00 65.50 108 ARG A N 1
ATOM 811 C CA . ARG A 1 108 ? -3.608 4.560 11.799 1.00 65.50 108 ARG A CA 1
ATOM 812 C C . ARG A 1 108 ? -2.379 3.782 11.332 1.00 65.50 108 ARG A C 1
ATOM 814 O O . ARG A 1 108 ? -1.787 4.126 10.314 1.00 65.50 108 ARG A O 1
ATOM 821 N N . ILE A 1 109 ? -2.031 2.711 12.048 1.00 72.94 109 ILE A N 1
ATOM 822 C CA . ILE A 1 109 ? -0.861 1.874 11.740 1.00 72.94 109 ILE A CA 1
ATOM 823 C C . ILE A 1 109 ? -1.086 1.084 10.447 1.00 72.94 109 ILE A C 1
ATOM 825 O O . ILE A 1 109 ? -0.125 0.741 9.772 1.00 72.94 109 ILE A O 1
ATOM 829 N N . VAL A 1 110 ? -2.344 0.822 10.080 1.00 77.62 110 VAL A N 1
ATOM 830 C CA . VAL A 1 110 ? -2.701 0.096 8.852 1.00 77.62 110 VAL A CA 1
ATOM 831 C C . VAL A 1 110 ? -2.907 1.035 7.664 1.00 77.62 110 VAL A C 1
ATOM 833 O O . VAL A 1 110 ? -2.520 0.687 6.551 1.00 77.62 110 VAL A O 1
ATOM 836 N N . ALA A 1 111 ? -3.456 2.233 7.886 1.00 84.06 111 ALA A N 1
ATOM 837 C CA . ALA A 1 111 ? -3.741 3.195 6.820 1.00 84.06 111 ALA A CA 1
ATOM 838 C C . ALA A 1 111 ? -2.494 3.551 5.996 1.00 84.06 111 ALA A C 1
ATOM 840 O O . ALA A 1 111 ? -2.542 3.539 4.768 1.00 84.06 111 ALA A O 1
ATOM 841 N N . PHE A 1 112 ? -1.368 3.814 6.663 1.00 84.88 112 PHE A N 1
ATOM 842 C CA . PHE A 1 112 ? -0.122 4.190 5.995 1.00 84.88 112 PHE A CA 1
ATOM 843 C C . PHE A 1 112 ? 0.458 3.078 5.088 1.00 84.88 112 PHE A C 1
ATOM 845 O O . PHE A 1 112 ? 0.666 3.347 3.902 1.00 84.88 112 PHE A O 1
ATOM 852 N N . PRO A 1 113 ? 0.651 1.825 5.559 1.00 86.81 113 PRO A N 1
ATOM 853 C CA . PRO A 1 113 ? 1.025 0.700 4.698 1.00 86.81 113 PRO A CA 1
ATOM 854 C C . PRO A 1 113 ? 0.081 0.510 3.506 1.00 86.81 113 PRO A C 1
ATOM 856 O O . PRO A 1 113 ? 0.542 0.280 2.390 1.00 86.81 113 PRO A O 1
ATOM 859 N N . MET A 1 114 ? -1.233 0.636 3.721 1.00 87.69 114 MET A N 1
ATOM 860 C CA . MET A 1 114 ? -2.229 0.463 2.657 1.00 87.69 114 MET A CA 1
ATOM 861 C C . MET A 1 114 ? -2.145 1.569 1.605 1.00 87.69 114 MET A C 1
ATOM 863 O O . MET A 1 114 ? -2.168 1.284 0.409 1.00 87.69 114 MET A O 1
ATOM 867 N N . ALA A 1 115 ? -1.983 2.823 2.030 1.00 89.81 115 ALA A N 1
ATOM 868 C CA . ALA A 1 115 ? -1.802 3.951 1.124 1.00 89.81 115 ALA A CA 1
ATOM 869 C C . ALA A 1 115 ? -0.493 3.835 0.325 1.00 89.81 115 ALA A C 1
ATOM 871 O O . ALA 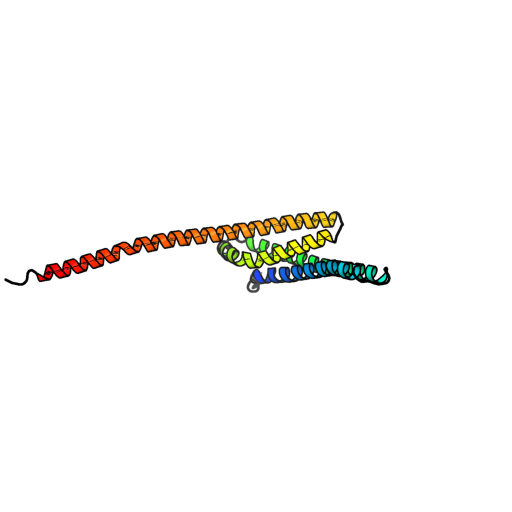A 1 115 ? -0.490 4.039 -0.889 1.00 89.81 115 ALA A O 1
ATOM 872 N N . SER A 1 116 ? 0.607 3.444 0.976 1.00 90.44 116 SER A N 1
ATOM 873 C CA . SER A 1 116 ? 1.887 3.214 0.299 1.00 90.44 116 SER A CA 1
ATOM 874 C C . SER A 1 116 ? 1.793 2.079 -0.727 1.00 90.44 116 SER A C 1
ATOM 876 O O . SER A 1 116 ? 2.274 2.225 -1.850 1.00 90.44 116 SER A O 1
ATOM 878 N N . PHE A 1 117 ? 1.116 0.979 -0.388 1.00 91.06 117 PHE A N 1
ATOM 879 C CA . PHE A 1 117 ? 0.873 -0.124 -1.316 1.00 91.06 117 PHE A CA 1
ATOM 880 C C . PHE A 1 117 ? 0.006 0.293 -2.512 1.00 91.06 117 PHE A C 1
ATOM 882 O O . PHE A 1 117 ? 0.314 -0.069 -3.651 1.00 91.06 117 PHE A O 1
ATOM 889 N N . ALA A 1 118 ? -1.026 1.114 -2.291 1.00 92.62 118 ALA A N 1
ATOM 890 C CA . ALA A 1 118 ? -1.813 1.698 -3.375 1.00 92.62 118 ALA A CA 1
ATOM 891 C C . ALA A 1 118 ? -0.946 2.577 -4.293 1.00 92.62 118 ALA A C 1
ATOM 893 O O . ALA A 1 118 ? -0.995 2.424 -5.512 1.00 92.62 118 ALA A O 1
ATOM 894 N N . MET A 1 119 ? -0.090 3.439 -3.734 1.00 92.38 119 MET A N 1
ATOM 895 C CA . MET A 1 119 ? 0.824 4.263 -4.535 1.00 92.38 119 MET A CA 1
ATOM 896 C C . MET A 1 119 ? 1.827 3.424 -5.335 1.00 92.38 119 MET A C 1
ATOM 898 O O . MET A 1 119 ? 2.022 3.691 -6.519 1.00 92.38 119 MET A O 1
ATOM 902 N N . ALA A 1 120 ? 2.416 2.386 -4.734 1.00 90.06 120 ALA A N 1
ATOM 903 C CA . ALA A 1 120 ? 3.314 1.463 -5.432 1.00 90.06 120 ALA A CA 1
ATOM 904 C C . ALA A 1 120 ? 2.597 0.732 -6.582 1.00 90.06 120 ALA A C 1
ATOM 906 O O . ALA A 1 120 ? 3.140 0.597 -7.675 1.00 90.06 120 ALA A O 1
ATOM 907 N N . THR A 1 121 ? 1.343 0.330 -6.368 1.00 90.56 121 THR A N 1
ATOM 908 C CA . THR A 1 121 ? 0.500 -0.300 -7.399 1.00 90.56 121 THR A CA 1
ATOM 909 C C . THR A 1 121 ? 0.181 0.668 -8.542 1.00 90.56 121 THR A C 1
ATOM 911 O O . THR A 1 121 ? 0.222 0.287 -9.711 1.00 90.56 121 THR A O 1
ATOM 914 N N . ALA A 1 122 ? -0.092 1.937 -8.230 1.00 90.44 122 ALA A N 1
ATOM 915 C CA . ALA A 1 122 ? -0.312 2.970 -9.239 1.00 90.44 122 ALA A CA 1
ATOM 916 C C . ALA A 1 122 ? 0.968 3.292 -10.032 1.00 90.44 122 ALA A C 1
ATOM 918 O O . ALA A 1 122 ? 0.896 3.515 -11.240 1.00 90.44 122 ALA A O 1
ATOM 919 N N . ALA A 1 123 ? 2.135 3.290 -9.380 1.00 88.06 123 ALA A N 1
ATOM 920 C CA . ALA A 1 123 ? 3.426 3.444 -10.050 1.00 88.06 123 ALA A CA 1
ATOM 921 C C . ALA A 1 123 ? 3.701 2.272 -11.004 1.00 88.06 123 ALA A C 1
ATOM 923 O O . ALA A 1 123 ? 4.057 2.499 -12.160 1.00 88.06 123 ALA A O 1
ATOM 924 N N . LEU A 1 124 ? 3.431 1.039 -10.567 1.00 87.06 124 LEU A N 1
ATOM 925 C CA . LEU A 1 124 ? 3.552 -0.151 -11.406 1.00 87.06 124 LEU A CA 1
ATOM 926 C C . LEU A 1 124 ? 2.668 -0.065 -12.659 1.00 87.06 124 LEU A C 1
ATOM 928 O O . LEU A 1 124 ? 3.135 -0.353 -13.759 1.00 87.06 124 LEU A O 1
ATOM 932 N N . ALA A 1 125 ? 1.419 0.385 -12.512 1.00 87.94 125 ALA A N 1
ATOM 933 C CA . ALA A 1 125 ? 0.490 0.546 -13.632 1.00 87.94 125 ALA A CA 1
ATOM 934 C C . ALA A 1 125 ? 0.976 1.554 -14.692 1.00 87.94 125 ALA A C 1
ATOM 936 O O . ALA A 1 125 ? 0.578 1.461 -15.849 1.00 87.94 125 ALA A O 1
ATOM 937 N N . ARG A 1 126 ? 1.830 2.517 -14.317 1.00 84.62 126 ARG A N 1
ATOM 938 C CA . ARG A 1 126 ? 2.429 3.475 -15.264 1.00 84.62 126 ARG A CA 1
ATOM 939 C C . ARG A 1 126 ? 3.599 2.888 -16.041 1.00 84.62 126 ARG A C 1
ATOM 941 O O . ARG A 1 126 ? 3.828 3.302 -17.167 1.00 84.62 126 ARG A O 1
ATOM 948 N N . ILE A 1 127 ? 4.346 1.976 -15.425 1.00 82.94 127 ILE A N 1
ATOM 949 C CA . ILE A 1 127 ? 5.535 1.364 -16.027 1.00 82.94 127 ILE A CA 1
ATOM 950 C C . ILE A 1 127 ? 5.133 0.164 -16.897 1.00 82.94 127 ILE A C 1
ATOM 952 O O . ILE A 1 127 ? 5.766 -0.115 -17.912 1.00 82.94 127 ILE A O 1
ATOM 956 N N . TRP A 1 128 ? 4.067 -0.550 -16.521 1.00 82.12 128 TRP A N 1
ATOM 957 C CA . TRP A 1 128 ? 3.678 -1.806 -17.154 1.00 82.12 128 TRP A CA 1
ATOM 958 C C . TRP A 1 128 ? 2.444 -1.655 -18.057 1.00 82.12 128 TRP A C 1
ATOM 960 O O . TRP A 1 128 ? 1.313 -1.590 -17.583 1.00 82.12 128 TRP A O 1
ATOM 970 N N . HIS A 1 129 ? 2.648 -1.675 -19.377 1.00 80.19 129 HIS A N 1
ATOM 971 C CA . HIS A 1 129 ? 1.591 -1.442 -20.377 1.00 80.19 129 HIS A CA 1
ATOM 972 C C . HIS A 1 129 ? 0.759 -2.678 -20.775 1.00 80.19 129 HIS A C 1
ATOM 974 O O . HIS A 1 129 ? -0.083 -2.596 -21.667 1.00 80.19 129 HIS A O 1
ATOM 980 N N . SER A 1 130 ? 0.949 -3.833 -20.132 1.00 85.56 130 SER A N 1
ATOM 981 C CA . SER A 1 130 ? 0.111 -5.009 -20.414 1.00 85.56 130 SER A CA 1
ATOM 982 C C . SER A 1 130 ? -1.346 -4.767 -20.000 1.00 85.56 130 SER A C 1
ATOM 984 O O . SER A 1 130 ? -1.617 -4.393 -18.858 1.00 85.56 130 SER A O 1
ATOM 986 N N . MET A 1 131 ? -2.292 -5.063 -20.898 1.00 85.19 131 MET A N 1
ATOM 987 C CA . MET A 1 131 ? -3.738 -4.952 -20.640 1.00 85.19 131 MET A CA 1
ATOM 988 C C . MET A 1 131 ? -4.169 -5.735 -19.390 1.00 85.19 131 MET A C 1
ATOM 990 O O . MET A 1 131 ? -4.975 -5.248 -18.598 1.00 85.19 131 MET A O 1
ATOM 994 N N . VAL A 1 132 ? -3.588 -6.920 -19.171 1.00 85.00 132 VAL A N 1
ATOM 995 C CA . VAL A 1 132 ? -3.879 -7.767 -18.001 1.00 85.00 132 VAL A CA 1
ATOM 996 C C . VAL A 1 132 ? -3.364 -7.121 -16.714 1.00 85.00 132 VAL A C 1
ATOM 998 O O . VAL A 1 132 ? -4.078 -7.073 -15.714 1.00 85.00 132 VAL A O 1
ATOM 1001 N N . ALA A 1 133 ? -2.149 -6.569 -16.741 1.00 79.81 133 ALA A N 1
ATOM 1002 C CA . ALA A 1 133 ? -1.561 -5.894 -15.584 1.00 79.81 133 ALA A CA 1
ATOM 1003 C C . ALA A 1 133 ? -2.334 -4.616 -15.219 1.00 79.81 133 ALA A C 1
ATOM 1005 O O . ALA A 1 133 ? -2.576 -4.346 -14.042 1.00 79.81 133 ALA A O 1
ATOM 1006 N N . LEU A 1 134 ? -2.788 -3.857 -16.218 1.00 87.06 134 LEU A N 1
ATOM 1007 C CA . LEU A 1 134 ? -3.628 -2.675 -16.019 1.00 87.06 134 LEU A CA 1
ATOM 1008 C C . LEU A 1 134 ? -4.994 -3.030 -15.417 1.00 87.06 134 LEU A C 1
ATOM 1010 O O . LEU A 1 134 ? -5.477 -2.329 -14.529 1.00 87.06 134 LEU A O 1
ATOM 1014 N N . ALA A 1 135 ? -5.620 -4.121 -15.863 1.00 87.25 135 ALA A N 1
ATOM 1015 C CA . ALA A 1 135 ? -6.875 -4.588 -15.277 1.00 87.25 135 ALA A CA 1
ATOM 1016 C C . ALA A 1 135 ? -6.685 -5.021 -13.812 1.00 87.25 135 ALA A C 1
ATOM 1018 O O . ALA A 1 135 ? -7.430 -4.577 -12.936 1.00 87.25 135 ALA A O 1
ATOM 1019 N N . LEU A 1 136 ? -5.647 -5.818 -13.531 1.00 86.81 136 LEU A N 1
ATOM 1020 C CA . LEU A 1 136 ? -5.324 -6.291 -12.182 1.00 86.81 136 LEU A CA 1
ATOM 1021 C C . LEU A 1 136 ? -5.035 -5.129 -11.217 1.00 86.81 136 LEU A C 1
ATOM 1023 O O . LEU A 1 136 ? -5.590 -5.077 -10.120 1.00 86.81 136 LEU A O 1
ATOM 1027 N N . THR A 1 137 ? -4.194 -4.177 -11.629 1.00 88.25 137 THR A N 1
ATOM 1028 C CA . THR A 1 137 ? -3.837 -3.011 -10.805 1.00 88.25 137 THR A CA 1
ATOM 1029 C C . THR A 1 137 ? -5.050 -2.132 -10.511 1.00 88.25 137 THR A C 1
ATOM 1031 O O . THR A 1 137 ? -5.201 -1.687 -9.375 1.00 88.25 137 THR A O 1
ATOM 1034 N N . LYS A 1 138 ? -5.968 -1.940 -11.470 1.00 89.94 138 LYS A N 1
ATOM 1035 C CA . LYS A 1 138 ? -7.235 -1.221 -11.237 1.00 89.94 138 LYS A CA 1
ATOM 1036 C C . LYS A 1 138 ? -8.107 -1.911 -10.191 1.00 89.94 138 LYS A C 1
ATOM 1038 O O . LYS A 1 138 ? -8.565 -1.248 -9.263 1.00 89.94 138 LYS A O 1
ATOM 1043 N N . VAL A 1 139 ? -8.311 -3.224 -10.311 1.00 90.88 139 VAL A N 1
ATOM 1044 C CA . VAL A 1 139 ? -9.102 -3.997 -9.336 1.00 90.88 139 VAL A CA 1
ATOM 1045 C C . VAL A 1 139 ? -8.481 -3.898 -7.943 1.00 90.88 139 VAL A C 1
ATOM 1047 O O . VAL A 1 139 ? -9.184 -3.634 -6.967 1.00 90.88 139 VAL A O 1
ATOM 1050 N N . LEU A 1 140 ? -7.157 -4.036 -7.852 1.00 89.06 140 LEU A N 1
ATOM 1051 C CA . LEU A 1 140 ? -6.438 -3.946 -6.585 1.00 89.06 140 LEU A CA 1
ATOM 1052 C C . LEU A 1 140 ? -6.530 -2.545 -5.963 1.00 89.06 140 LEU A C 1
ATOM 1054 O O . LEU A 1 140 ? -6.750 -2.428 -4.760 1.00 89.06 140 LEU A O 1
ATOM 1058 N N . LEU A 1 141 ? -6.421 -1.483 -6.767 1.00 91.56 141 LEU A N 1
ATOM 1059 C CA . LEU A 1 141 ? -6.581 -0.101 -6.305 1.00 91.56 141 LEU A CA 1
ATOM 1060 C C . LEU A 1 141 ? -7.989 0.172 -5.777 1.00 91.56 141 LEU A C 1
ATOM 1062 O O . LEU A 1 141 ? -8.124 0.790 -4.724 1.00 91.56 141 LEU A O 1
ATOM 1066 N N . VAL A 1 142 ? -9.027 -0.311 -6.467 1.00 93.38 142 VAL A N 1
ATOM 1067 C CA . VAL A 1 142 ? -10.414 -0.196 -5.988 1.00 93.38 142 VAL A CA 1
ATOM 1068 C C . VAL A 1 142 ? -10.571 -0.931 -4.659 1.00 93.38 142 VAL A C 1
ATOM 1070 O O . VAL A 1 142 ? -11.112 -0.368 -3.710 1.00 93.38 142 VAL A O 1
ATOM 1073 N N . PHE A 1 143 ? -10.043 -2.152 -4.552 1.00 88.50 143 PHE A N 1
ATOM 1074 C CA . PHE A 1 143 ? -10.111 -2.943 -3.325 1.00 88.50 143 PHE A CA 1
ATOM 1075 C C . PHE A 1 143 ? -9.425 -2.249 -2.138 1.00 88.50 143 PHE A C 1
ATOM 1077 O O . PHE A 1 143 ? -10.030 -2.078 -1.078 1.00 88.50 143 PHE A O 1
ATOM 1084 N N . VAL A 1 144 ? -8.184 -1.791 -2.321 1.00 88.19 144 VAL A N 1
ATOM 1085 C CA . VAL A 1 144 ? -7.442 -1.057 -1.283 1.00 88.19 144 VAL A CA 1
ATOM 1086 C C . VAL A 1 144 ? -8.126 0.274 -0.957 1.00 88.19 144 VAL A C 1
ATOM 1088 O O . VAL A 1 144 ? -8.179 0.663 0.210 1.00 88.19 144 VAL A O 1
ATOM 1091 N N . GLY A 1 145 ? -8.706 0.943 -1.956 1.00 88.31 145 GLY A N 1
ATOM 1092 C CA . GLY A 1 145 ? -9.496 2.160 -1.785 1.00 88.31 145 GLY A CA 1
ATOM 1093 C C . GLY A 1 145 ? -10.703 1.947 -0.875 1.00 88.31 145 GLY A C 1
ATOM 1094 O O . GLY A 1 145 ? -10.865 2.686 0.091 1.00 88.31 145 GLY A O 1
ATOM 1095 N N . VAL A 1 146 ? -11.491 0.893 -1.106 1.00 87.81 146 VAL A N 1
ATOM 1096 C CA . VAL A 1 146 ? -12.636 0.535 -0.248 1.00 87.81 146 VAL A CA 1
ATOM 1097 C C . VAL A 1 146 ? -12.192 0.281 1.195 1.00 87.81 146 VAL A C 1
ATOM 1099 O O . VAL A 1 146 ? -12.829 0.772 2.131 1.00 87.81 146 VAL A O 1
ATOM 1102 N N . ILE A 1 147 ? -11.078 -0.434 1.393 1.00 86.06 147 ILE A N 1
ATOM 1103 C CA . ILE A 1 147 ? -10.514 -0.672 2.730 1.00 86.06 147 ILE A CA 1
ATOM 1104 C C . ILE A 1 147 ? -10.132 0.655 3.397 1.00 86.06 147 ILE A C 1
ATOM 1106 O O . ILE A 1 147 ? -10.525 0.898 4.538 1.00 86.06 147 ILE A O 1
ATOM 1110 N N . LEU A 1 148 ? -9.405 1.528 2.694 1.00 87.12 148 LEU A N 1
ATOM 1111 C CA . LEU A 1 148 ? -9.007 2.841 3.206 1.00 87.12 148 LEU A CA 1
ATOM 1112 C C . LEU A 1 148 ? -10.223 3.700 3.564 1.00 87.12 148 LEU A C 1
ATOM 1114 O O . LEU A 1 148 ? -10.264 4.254 4.661 1.00 87.12 148 LEU A O 1
ATOM 1118 N N . THR A 1 149 ? -11.239 3.771 2.702 1.00 86.88 149 THR A N 1
ATOM 1119 C CA . THR A 1 149 ? -12.480 4.508 2.984 1.00 86.88 149 THR A CA 1
ATOM 1120 C C . THR A 1 149 ? -13.172 3.976 4.238 1.00 86.88 149 THR A C 1
ATOM 1122 O O . THR A 1 149 ? -13.589 4.768 5.081 1.00 86.88 149 THR A O 1
ATOM 1125 N N . GLY A 1 150 ? -13.232 2.652 4.417 1.00 83.31 150 GLY A N 1
ATOM 1126 C CA . GLY A 1 150 ? -13.764 2.041 5.637 1.00 83.31 150 GLY A CA 1
ATOM 1127 C C . GLY A 1 150 ? -12.972 2.423 6.893 1.00 83.31 150 GLY A C 1
ATOM 1128 O O . GLY A 1 150 ? -13.565 2.751 7.922 1.00 83.31 150 GLY A O 1
ATOM 1129 N N . ILE A 1 151 ? -11.637 2.445 6.803 1.00 83.56 151 ILE A N 1
ATOM 1130 C CA . ILE A 1 151 ? -10.746 2.883 7.889 1.00 83.56 151 ILE A CA 1
ATOM 1131 C C . ILE A 1 151 ? -11.010 4.355 8.247 1.00 83.56 151 ILE A C 1
ATOM 1133 O O . ILE A 1 151 ? -11.170 4.676 9.427 1.00 83.56 151 ILE A O 1
ATOM 1137 N N . TYR A 1 152 ? -11.094 5.243 7.253 1.00 84.94 152 TYR A N 1
ATOM 1138 C CA . TYR A 1 152 ? -11.364 6.667 7.476 1.00 84.94 152 TYR A CA 1
ATOM 1139 C C . TYR A 1 152 ? -12.758 6.910 8.058 1.00 84.94 152 TYR A C 1
ATOM 1141 O O . TYR A 1 152 ? -12.888 7.678 9.009 1.00 84.94 152 TYR A O 1
ATOM 1149 N N . ALA A 1 153 ? -13.787 6.224 7.556 1.00 83.94 153 ALA A N 1
ATOM 1150 C CA . ALA A 1 153 ? -15.142 6.323 8.091 1.00 83.94 153 ALA A CA 1
ATOM 1151 C C . ALA A 1 153 ? -15.199 5.898 9.569 1.00 83.94 153 ALA A C 1
ATOM 1153 O O . ALA A 1 153 ? -15.781 6.601 10.395 1.00 83.94 153 ALA A O 1
ATOM 1154 N N . ALA A 1 154 ? -14.528 4.796 9.927 1.00 79.38 154 ALA A N 1
ATOM 1155 C CA . ALA A 1 154 ? -14.426 4.348 11.315 1.00 79.38 154 ALA A CA 1
ATOM 1156 C C . ALA A 1 154 ? -13.676 5.357 12.202 1.00 79.38 154 ALA A C 1
ATOM 1158 O O . ALA A 1 154 ? -14.073 5.595 13.344 1.00 79.38 154 ALA A O 1
ATOM 1159 N N . MET A 1 155 ? -12.616 5.982 11.681 1.00 82.50 155 MET A N 1
ATOM 1160 C CA . MET A 1 155 ? -11.872 7.017 12.399 1.00 82.50 155 MET A CA 1
ATOM 1161 C C . MET A 1 155 ? -12.738 8.255 12.660 1.00 82.50 155 MET A C 1
ATOM 1163 O O . MET A 1 155 ? -12.769 8.742 13.789 1.00 82.50 155 MET A O 1
ATOM 1167 N N . ILE A 1 156 ? -13.472 8.733 11.652 1.00 85.62 156 ILE A N 1
ATOM 1168 C CA . ILE A 1 156 ? -14.398 9.866 11.791 1.00 85.62 156 ILE A CA 1
ATOM 1169 C C . ILE A 1 156 ? -15.464 9.540 12.839 1.00 85.62 156 ILE A C 1
ATOM 1171 O O . ILE A 1 156 ? -15.666 10.320 13.768 1.00 85.62 156 ILE A O 1
ATOM 1175 N N . TRP A 1 157 ? -16.070 8.353 12.759 1.00 84.19 157 TRP A N 1
ATOM 1176 C CA . TRP A 1 157 ? -17.056 7.895 13.738 1.00 84.19 157 TRP A CA 1
ATOM 1177 C C . TRP A 1 157 ? -16.509 7.907 15.173 1.00 84.19 157 TRP A C 1
ATOM 1179 O O . TRP A 1 157 ? -17.187 8.355 16.102 1.00 84.19 157 TRP A O 1
ATOM 1189 N N . SER A 1 158 ? -15.264 7.459 15.357 1.00 79.44 158 SER A N 1
ATOM 1190 C CA . SER A 1 158 ? -14.575 7.485 16.651 1.00 79.44 158 SER A CA 1
ATOM 1191 C C . SER A 1 158 ? -14.439 8.893 17.210 1.00 79.44 158 SER A C 1
ATOM 1193 O O . SER A 1 158 ? -14.688 9.115 18.394 1.00 79.44 158 SER A O 1
ATOM 1195 N N . VAL A 1 159 ? -14.013 9.831 16.364 1.00 83.94 159 VAL A N 1
ATOM 1196 C CA . VAL A 1 159 ? -13.790 11.225 16.750 1.00 83.94 159 VAL A CA 1
ATOM 1197 C C . VAL A 1 159 ? -15.121 11.881 17.108 1.00 83.94 159 VAL A C 1
ATOM 1199 O O . VAL A 1 159 ? -15.221 12.506 18.160 1.00 83.94 159 VAL A O 1
ATOM 1202 N N . CYS A 1 160 ? -16.166 11.671 16.304 1.00 87.75 160 CYS A N 1
ATOM 1203 C CA . CYS A 1 160 ? -17.507 12.172 16.601 1.00 87.75 160 CYS A CA 1
ATOM 1204 C C . CYS A 1 160 ? -18.041 11.625 17.932 1.00 87.75 160 CYS A C 1
ATOM 1206 O O . CYS A 1 160 ? -18.524 12.395 18.759 1.00 87.75 160 CYS A O 1
ATOM 1208 N N . SER A 1 161 ? -17.900 10.317 18.172 1.00 82.38 161 SER A N 1
ATOM 1209 C CA . SER A 1 161 ? -18.337 9.680 19.424 1.00 82.38 161 SER A CA 1
ATOM 1210 C C . SER A 1 161 ? -17.605 10.257 20.640 1.00 82.38 161 SER A C 1
ATOM 1212 O O . SER A 1 161 ? -18.220 10.520 21.672 1.00 82.38 161 SER A O 1
ATOM 1214 N N . PHE A 1 162 ? -16.300 10.503 20.507 1.00 81.50 162 PHE A N 1
ATOM 1215 C CA . PHE A 1 162 ? -15.488 11.119 21.553 1.00 81.50 162 PHE A CA 1
ATOM 1216 C C . PHE A 1 162 ? -15.924 12.560 21.853 1.00 81.50 162 PHE A C 1
ATOM 1218 O O . PHE A 1 162 ? -16.111 12.912 23.016 1.00 81.50 162 PHE A O 1
ATOM 1225 N N . ILE A 1 163 ? -16.153 13.375 20.818 1.00 90.44 163 ILE A N 1
ATOM 1226 C CA . ILE A 1 163 ? -16.617 14.762 20.973 1.00 90.44 163 ILE A CA 1
ATOM 1227 C C . ILE A 1 163 ? -17.974 14.805 21.684 1.00 90.44 163 ILE A C 1
ATOM 1229 O O . ILE A 1 163 ? -18.147 15.583 22.620 1.00 90.44 163 ILE A O 1
ATOM 1233 N N . ILE A 1 164 ? -18.921 13.950 21.288 1.00 92.88 164 ILE A N 1
ATOM 1234 C CA . ILE A 1 164 ? -20.237 13.865 21.941 1.00 92.88 164 ILE A CA 1
ATOM 1235 C C . ILE A 1 164 ? -20.076 13.489 23.419 1.00 92.88 164 ILE A C 1
ATOM 1237 O O . ILE A 1 164 ? -20.683 14.129 24.278 1.00 92.88 164 ILE A O 1
ATOM 1241 N N . GLY A 1 165 ? -19.218 12.511 23.727 1.00 90.25 165 GLY A N 1
ATOM 1242 C CA . GLY A 1 165 ? -18.908 12.122 25.104 1.00 90.25 165 GLY A CA 1
ATOM 1243 C C . GLY A 1 165 ? -18.369 13.284 25.945 1.00 90.25 165 GLY A C 1
ATOM 1244 O O . GLY A 1 165 ? -18.848 13.503 27.056 1.00 90.25 165 GLY A O 1
ATOM 1245 N N . LEU A 1 166 ? -17.444 14.083 25.400 1.00 90.62 166 LEU A N 1
ATOM 1246 C CA . LEU A 1 166 ? -16.919 15.273 26.081 1.00 90.62 166 LEU A CA 1
ATOM 1247 C C . LEU A 1 166 ? -18.001 16.329 26.339 1.00 90.62 166 LEU A C 1
ATOM 1249 O O . LEU A 1 166 ? -18.035 16.925 27.416 1.00 90.62 166 LEU A O 1
ATOM 1253 N N . VAL A 1 167 ? -18.902 16.552 25.378 1.00 92.56 167 VAL A N 1
ATOM 1254 C CA . VAL A 1 167 ? -20.011 17.508 25.533 1.00 92.56 167 VAL A CA 1
ATOM 1255 C C . VAL A 1 167 ? -20.973 17.063 26.635 1.00 92.56 167 VAL A C 1
ATOM 1257 O O . VAL A 1 167 ? -21.395 17.889 27.444 1.00 92.56 167 VAL A O 1
ATOM 1260 N N . VAL A 1 168 ? -21.303 15.770 26.696 1.00 92.94 168 VAL A N 1
ATOM 1261 C CA . VAL A 1 168 ? -22.160 15.211 27.753 1.00 92.94 168 VAL A CA 1
ATOM 1262 C C . VAL A 1 168 ? -21.482 15.321 29.121 1.00 92.94 168 VAL A C 1
ATOM 1264 O O . VAL A 1 168 ? -22.108 15.794 30.066 1.00 92.94 168 VAL A O 1
ATOM 1267 N N . CYS A 1 169 ? -20.195 14.976 29.216 1.00 89.62 169 CYS A N 1
ATOM 1268 C CA . CYS A 1 169 ? -19.439 15.048 30.468 1.00 89.62 169 CYS A CA 1
ATOM 1269 C C . CYS A 1 169 ? -19.349 16.489 31.001 1.00 89.62 169 CYS A C 1
ATOM 1271 O O . CYS A 1 169 ? -19.531 16.727 32.192 1.00 89.62 169 CYS A O 1
ATOM 1273 N N . ARG A 1 170 ? -19.148 17.471 30.108 1.00 91.19 170 ARG A N 1
ATOM 1274 C CA . ARG A 1 170 ? -19.144 18.897 30.468 1.00 91.19 170 ARG A CA 1
ATOM 1275 C C . ARG A 1 170 ? -20.492 19.358 31.026 1.00 91.19 170 ARG A C 1
ATOM 1277 O O . ARG A 1 170 ? -20.519 20.136 31.973 1.00 91.19 170 ARG A O 1
ATOM 1284 N N . LYS A 1 171 ? -21.607 18.893 30.445 1.00 88.38 171 LYS A N 1
ATOM 1285 C CA . LYS A 1 171 ? -22.949 19.221 30.951 1.00 88.38 171 LYS A CA 1
ATOM 1286 C C . LYS A 1 171 ? -23.193 18.659 32.351 1.00 88.38 171 LYS A C 1
ATOM 1288 O O . LYS A 1 171 ? -23.866 19.321 33.127 1.00 88.38 171 LYS A O 1
ATOM 1293 N N . GLN A 1 172 ? -22.652 17.481 32.666 1.00 85.44 172 GLN A N 1
ATOM 1294 C CA . GLN A 1 172 ? -22.786 16.883 33.998 1.00 85.44 172 GLN A CA 1
ATOM 1295 C C . GLN A 1 172 ? -22.008 17.669 35.059 1.00 85.44 172 GLN A C 1
ATOM 1297 O O . GLN A 1 172 ? -22.594 18.026 36.070 1.00 85.44 172 GLN A O 1
ATOM 1302 N N . MET A 1 173 ? -20.752 18.047 34.788 1.00 78.31 173 MET A N 1
ATOM 1303 C CA . MET A 1 173 ? -19.962 18.851 35.737 1.00 78.31 173 MET A CA 1
ATOM 1304 C C . MET A 1 173 ? -20.594 20.224 36.010 1.00 78.31 173 MET A C 1
ATOM 1306 O O . MET A 1 173 ? -20.623 20.677 37.144 1.00 78.31 173 MET A O 1
ATOM 1310 N N . SER A 1 174 ? -21.164 20.870 34.985 1.00 78.69 174 SER A N 1
ATOM 1311 C CA . SER A 1 174 ? -21.840 22.165 35.152 1.00 78.69 174 SER A CA 1
ATOM 1312 C C . SER A 1 174 ? -23.168 22.078 35.916 1.00 78.69 174 SER A C 1
ATOM 1314 O O . SER A 1 174 ? -23.694 23.117 36.308 1.00 78.69 174 SER A O 1
ATOM 1316 N N . ALA A 1 175 ? -23.743 20.882 36.070 1.00 72.44 175 ALA A N 1
ATOM 1317 C CA . ALA A 1 175 ? -24.993 20.666 36.797 1.00 72.44 175 ALA A CA 1
ATOM 1318 C C . ALA A 1 175 ? -24.773 20.330 38.283 1.00 72.44 175 ALA A C 1
ATOM 1320 O O . ALA A 1 175 ? -25.727 20.401 39.046 1.00 72.44 175 ALA A O 1
ATOM 1321 N N . GLU A 1 176 ? -23.547 19.980 38.684 1.00 66.31 176 GLU A N 1
ATOM 1322 C CA . GLU A 1 176 ? -23.184 19.601 40.061 1.00 66.31 176 GLU A CA 1
ATOM 1323 C C . GLU A 1 176 ? -22.701 20.800 40.906 1.00 66.31 176 GLU A C 1
ATOM 1325 O O . GLU A 1 176 ? -22.708 20.744 42.129 1.00 66.31 176 GLU A O 1
ATOM 1330 N N . GLU A 1 177 ? -22.351 21.922 40.268 1.00 60.41 177 GLU A N 1
ATOM 1331 C CA . GLU A 1 177 ? -21.854 23.145 40.921 1.00 60.41 177 GLU A CA 1
ATOM 1332 C C . GLU A 1 177 ? -22.903 24.053 41.635 1.00 60.41 177 GLU A C 1
ATOM 1334 O O . GLU A 1 177 ? -22.490 24.856 42.473 1.00 60.41 177 GLU A O 1
ATOM 1339 N N . PRO A 1 178 ? -24.237 24.000 41.394 1.00 56.53 178 PRO A N 1
ATOM 1340 C CA . PRO A 1 178 ? -25.160 24.950 42.028 1.00 56.53 178 PRO A CA 1
ATOM 1341 C C . PRO A 1 178 ? -25.572 24.601 43.473 1.00 56.53 178 PRO A C 1
ATOM 1343 O O . PRO A 1 178 ? -26.026 25.495 44.191 1.00 56.53 178 PRO A O 1
ATOM 1346 N N . ASP A 1 179 ? -25.407 23.356 43.933 1.00 54.84 179 ASP A N 1
ATOM 1347 C CA . ASP A 1 179 ? -25.949 22.923 45.236 1.00 54.84 179 ASP A CA 1
ATOM 1348 C C . ASP A 1 179 ? -24.982 23.125 46.420 1.00 54.84 179 ASP A C 1
ATOM 1350 O O . ASP A 1 179 ? -25.432 23.298 47.559 1.00 54.84 179 ASP A O 1
ATOM 1354 N N . GLU A 1 180 ? -23.665 23.198 46.188 1.00 55.88 180 GLU A N 1
ATOM 1355 C CA . GLU A 1 180 ? -22.704 23.487 47.267 1.00 55.88 180 GLU A CA 1
ATOM 1356 C C . GLU A 1 180 ? -22.779 24.948 47.736 1.00 55.88 180 GLU A C 1
ATOM 1358 O O . GLU A 1 180 ? -22.786 25.196 48.944 1.00 55.88 180 GLU A O 1
ATOM 1363 N N . LEU A 1 181 ? -22.963 25.919 46.830 1.00 55.38 181 LEU A N 1
ATOM 1364 C CA . LEU A 1 181 ? -23.057 27.335 47.217 1.00 55.38 181 LEU A CA 1
ATOM 1365 C C . LEU A 1 181 ? -24.329 27.653 48.027 1.00 55.38 181 LEU A C 1
ATOM 1367 O O . LEU A 1 181 ? -24.295 28.484 48.939 1.00 55.38 181 LEU A O 1
ATOM 1371 N N . CYS A 1 182 ? -25.450 26.984 47.732 1.00 54.44 182 CYS A N 1
ATOM 1372 C CA . CYS A 1 182 ? -26.698 27.153 48.483 1.00 54.44 182 CYS A CA 1
ATOM 1373 C C . CYS A 1 182 ? -26.664 26.444 49.849 1.00 54.44 182 CYS A C 1
ATOM 1375 O O . CYS A 1 182 ? -27.205 26.976 50.821 1.00 54.44 182 CYS A O 1
ATOM 1377 N N . SER A 1 183 ? -25.993 25.292 49.948 1.00 55.16 183 SER A N 1
ATOM 1378 C CA . SER A 1 183 ? -25.741 24.592 51.217 1.00 55.16 183 SER A CA 1
ATOM 1379 C C . SER A 1 183 ? -24.850 25.413 52.157 1.00 55.16 183 SER A C 1
ATOM 1381 O O . SER A 1 183 ? -25.176 25.574 53.338 1.00 55.16 183 SER A O 1
ATOM 1383 N N . GLU A 1 184 ? -23.781 26.023 51.635 1.00 55.38 184 GLU A N 1
ATOM 1384 C CA . GLU A 1 184 ? -22.859 26.833 52.441 1.00 55.38 184 GLU A CA 1
ATOM 1385 C C . GLU A 1 184 ? -23.518 28.136 52.935 1.00 55.38 184 GLU A C 1
ATOM 1387 O O . GLU A 1 184 ? -23.406 28.489 54.113 1.00 55.38 184 GLU A O 1
ATOM 1392 N N . HIS A 1 185 ? -24.302 28.818 52.088 1.00 55.97 185 HIS A N 1
ATOM 1393 C CA . HIS A 1 185 ? -25.062 30.007 52.504 1.00 55.97 185 HIS A CA 1
ATOM 1394 C C . HIS A 1 185 ? -26.186 29.685 53.504 1.00 55.97 185 HIS A C 1
ATOM 1396 O O . HIS A 1 185 ? -26.426 30.468 54.430 1.00 55.97 185 HIS A O 1
ATOM 1402 N N . ALA A 1 186 ? -26.843 28.525 53.388 1.00 56.75 186 ALA A N 1
ATOM 1403 C CA . ALA A 1 186 ? -27.828 28.077 54.374 1.00 56.75 186 ALA A CA 1
ATOM 1404 C C . ALA A 1 186 ? -27.185 27.758 55.740 1.00 56.75 186 ALA A C 1
ATOM 1406 O O . ALA A 1 186 ? -27.775 28.046 56.786 1.00 56.75 186 ALA A O 1
ATOM 1407 N N . GLN A 1 187 ? -25.960 27.221 55.759 1.00 56.88 187 GLN A N 1
ATOM 1408 C CA . GLN A 1 187 ? -25.230 26.954 57.003 1.00 56.88 187 GLN A CA 1
ATOM 1409 C C . GLN A 1 187 ? -24.774 28.236 57.720 1.00 56.88 187 GLN A C 1
ATOM 1411 O O . GLN A 1 187 ? -24.833 28.302 58.952 1.00 56.88 187 GLN A O 1
ATOM 1416 N N . ILE A 1 188 ? -24.355 29.263 56.974 1.00 58.75 188 ILE A N 1
ATOM 1417 C CA . ILE A 1 188 ? -23.936 30.554 57.545 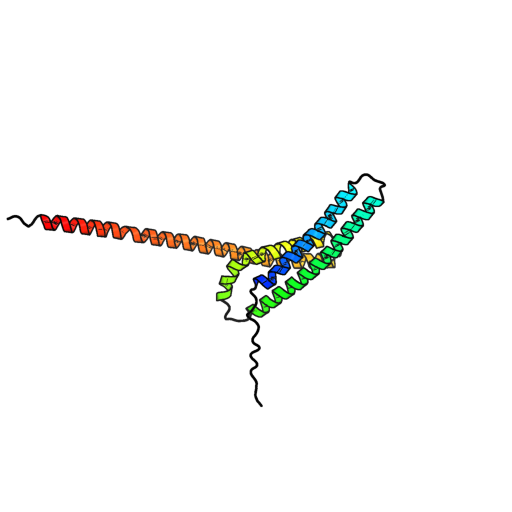1.00 58.75 188 ILE A CA 1
ATOM 1418 C C . ILE A 1 188 ? -25.131 31.282 58.179 1.00 58.75 188 ILE A C 1
ATOM 1420 O O . ILE A 1 188 ? -25.009 31.794 59.293 1.00 58.75 188 ILE A O 1
ATOM 1424 N N . ASN A 1 189 ? -26.303 31.256 57.536 1.00 52.53 189 ASN A N 1
ATOM 1425 C CA . ASN A 1 189 ? -27.500 31.931 58.047 1.00 52.53 189 ASN A CA 1
ATOM 1426 C C . ASN A 1 189 ? -28.073 31.262 59.317 1.00 52.53 189 ASN A C 1
ATOM 1428 O O . ASN A 1 189 ? -28.608 31.931 60.196 1.00 52.53 189 ASN A O 1
ATOM 1432 N N . ASN A 1 190 ? -27.900 29.945 59.479 1.00 54.59 190 ASN A N 1
ATOM 1433 C CA . ASN A 1 190 ? -28.304 29.254 60.710 1.00 54.59 190 ASN A CA 1
ATOM 1434 C C . ASN A 1 190 ? -27.367 29.517 61.905 1.00 54.59 190 ASN A C 1
ATOM 1436 O O . ASN A 1 190 ? -27.811 29.422 63.050 1.00 54.59 190 ASN A O 1
ATOM 1440 N N . ARG A 1 191 ? -26.095 29.883 61.683 1.00 53.59 191 ARG A N 1
ATOM 1441 C CA . ARG A 1 191 ? -25.165 30.248 62.775 1.00 53.59 191 ARG A CA 1
ATOM 1442 C C . ARG A 1 191 ? -25.358 31.672 63.295 1.00 53.59 191 ARG A C 1
ATOM 1444 O O . ARG A 1 191 ? -25.074 31.928 64.461 1.00 53.59 191 ARG A O 1
ATOM 1451 N N . THR A 1 192 ? -25.836 32.599 62.470 1.00 54.44 192 THR A N 1
ATOM 1452 C CA . THR A 1 192 ? -26.103 33.985 62.893 1.00 54.44 192 THR A CA 1
ATOM 1453 C C . THR A 1 192 ? -27.401 34.115 63.691 1.00 54.44 192 THR A C 1
ATOM 1455 O O . THR A 1 192 ? -27.460 34.916 64.623 1.00 54.44 192 THR A O 1
ATOM 1458 N N . VAL A 1 193 ? -28.419 33.293 63.410 1.00 54.06 193 VAL A N 1
ATOM 1459 C CA . VAL A 1 193 ? -29.713 33.352 64.120 1.00 54.06 193 VAL A CA 1
ATOM 1460 C C . VAL A 1 193 ? -29.638 32.770 65.543 1.00 54.06 193 VAL A C 1
ATOM 1462 O O . VAL A 1 193 ? -30.344 33.240 66.435 1.00 54.06 193 VAL A O 1
ATOM 1465 N N . SER A 1 194 ? -28.727 31.829 65.825 1.00 53.16 194 SER A N 1
ATOM 1466 C CA . SER A 1 194 ? -28.558 31.279 67.183 1.00 53.16 194 SER A CA 1
ATOM 1467 C C . SER A 1 194 ? -27.858 32.227 68.169 1.00 53.16 194 SER A C 1
ATOM 1469 O O . SER A 1 194 ? -27.836 31.945 69.363 1.00 53.16 194 SER A O 1
ATOM 1471 N N . SER A 1 195 ? -27.286 33.346 67.707 1.00 52.94 195 SER A N 1
ATOM 1472 C CA . SER A 1 195 ? -26.552 34.293 68.563 1.00 52.94 195 SER A CA 1
ATOM 1473 C C . SER A 1 195 ? -27.414 35.423 69.148 1.00 52.94 195 SER A C 1
ATOM 1475 O O . SER A 1 195 ? -26.907 36.191 69.963 1.00 52.94 195 SER A O 1
ATOM 1477 N N . SER A 1 196 ? -28.688 35.561 68.758 1.00 53.53 196 SER A N 1
ATOM 1478 C CA . SER A 1 196 ? -29.527 36.716 69.146 1.00 53.53 196 SER A CA 1
ATOM 1479 C C . SER A 1 196 ? -30.590 36.427 70.219 1.00 53.53 196 SER A C 1
ATOM 1481 O O . SER A 1 196 ? -31.294 37.338 70.634 1.00 53.53 196 SER A O 1
ATOM 1483 N N . TYR A 1 197 ? -30.690 35.190 70.720 1.00 54.31 197 TYR A N 1
ATOM 1484 C CA . TYR A 1 197 ? -31.685 34.795 71.737 1.00 54.31 197 TYR A CA 1
ATOM 1485 C C . TYR A 1 197 ? -31.102 34.526 73.138 1.00 54.31 197 TYR A C 1
ATOM 1487 O O . TYR A 1 197 ? -31.785 33.976 73.995 1.00 54.31 197 TYR A O 1
ATOM 1495 N N . GLY A 1 198 ? -29.850 34.915 73.393 1.00 54.66 198 GLY A N 1
ATOM 1496 C CA . GLY A 1 198 ? -29.157 34.682 74.665 1.00 54.66 198 GLY A CA 1
ATOM 1497 C C . GLY A 1 198 ? -28.768 35.964 75.400 1.00 54.66 198 GLY A C 1
ATOM 1498 O O . GLY A 1 198 ? -27.600 36.126 75.731 1.00 54.66 198 GLY A O 1
ATOM 1499 N N . SER A 1 199 ? -29.696 36.900 75.608 1.00 50.78 199 SER A N 1
ATOM 1500 C CA . SER A 1 199 ? -29.495 38.025 76.535 1.00 50.78 199 SER A CA 1
ATOM 1501 C C . SER A 1 199 ? -30.840 38.595 76.986 1.00 50.78 199 SER A C 1
ATOM 1503 O O . SER A 1 199 ? -31.297 39.611 76.470 1.00 50.78 199 SER A O 1
ATOM 1505 N N . ILE A 1 200 ? -31.477 37.909 77.936 1.00 51.78 200 ILE A N 1
ATOM 1506 C CA . ILE A 1 200 ? -32.386 38.496 78.933 1.00 51.78 200 ILE A CA 1
ATOM 1507 C C . ILE A 1 200 ? -32.076 37.807 80.259 1.00 51.78 200 ILE A C 1
ATOM 1509 O O . ILE A 1 200 ? -31.957 36.561 80.235 1.00 51.78 200 ILE A O 1
#

Foldseek 3Di:
DDPPPPPPPDPPDDDLLVLLVLLLVLLLVLLVLQVQLVVQLVVLCPDDDDNPVSNVVSVVSNVVSLVSSVVSLVVSVVSVVVSVVVVVVVPPDPVCPVVVVVLLVCLVSNLNSLVSSLSSLVSNCVSDPDPVSVVVSVVSNVVSVVVNVVSVVSNVVVVVVVVVVVVVVVVVVVVPPPPVVVVVVVVVVVVVVVVPPPDD

Secondary structure (DSSP, 8-state):
-----------SPPPHHHHHHHHHHHHHHHHHHHHHHHHHHHHHHT--S-THHHHHHHHHHHHHHHHHHHHHHHHHHHHHHHHHHHHHHHHTSGGGHHHHHHHHHHHHHHHHHHHHHHHHHHHHHHH---HHHHHHHHHHHHHHHHHHHHHHHHHHHHHHHHHHHHHHHHHHHHHHSHHHHHHHHHHHHHHHHTTSS---

pLDDT: mean 75.25, std 15.93, range [37.72, 93.38]

Radius of gyration: 31.86 Å; chains: 1; bounding box: 60×84×107 Å

Sequence (200 aa):
MIFVKARLALPRQPNVHHLILPLSLLSQTALGIMTLGIQSQRIWADTKGPATAPLLLGEMAIAAGALLGVILWASAAAWFVSAHLAILLRTTSPRNMLRKMILLVTTRIVAFPMASFAMATAALARIWHSMVALALTKVLLVFVGVILTGIYAAMIWSVCSFIIGLVVCRKQMSAEEPDELCSEHAQINNRTVSSSYGSI